Protein AF-A0A2A2IDP3-F1 (afdb_monomer_lite)

Structure (mmCIF, N/CA/C/O backbone):
data_AF-A0A2A2IDP3-F1
#
_entry.id   AF-A0A2A2IDP3-F1
#
loop_
_atom_site.group_PDB
_atom_site.id
_atom_site.type_symbol
_atom_site.label_atom_id
_atom_site.label_alt_id
_atom_site.label_comp_id
_atom_site.label_asym_id
_atom_site.label_entity_id
_atom_site.label_seq_id
_atom_site.pdbx_PDB_ins_code
_atom_site.Cartn_x
_atom_site.Cartn_y
_atom_site.Cartn_z
_atom_site.occupancy
_atom_site.B_iso_or_equiv
_atom_site.auth_seq_id
_atom_site.auth_comp_id
_atom_site.auth_asym_id
_atom_site.auth_atom_id
_atom_site.pdbx_PDB_model_num
ATOM 1 N N . MET A 1 1 ? -14.624 8.204 -11.040 1.00 42.31 1 MET A N 1
ATOM 2 C CA . MET A 1 1 ? -14.369 6.755 -11.209 1.00 42.31 1 MET A CA 1
ATOM 3 C C . MET A 1 1 ? -15.315 6.006 -10.285 1.00 42.31 1 MET A C 1
ATOM 5 O O . MET A 1 1 ? -15.248 6.230 -9.087 1.00 42.31 1 MET A O 1
ATOM 9 N N . LYS A 1 2 ? -16.261 5.218 -10.811 1.00 43.38 2 LYS A N 1
ATOM 10 C CA . LYS A 1 2 ? -17.162 4.402 -9.975 1.00 43.38 2 LYS A CA 1
ATOM 11 C C . LYS A 1 2 ? -16.343 3.286 -9.313 1.00 43.38 2 LYS A C 1
ATOM 13 O O . LYS A 1 2 ? -15.581 2.633 -10.020 1.00 43.38 2 LYS A O 1
ATOM 18 N N . ASN A 1 3 ? -16.494 3.103 -7.998 1.00 50.94 3 ASN A N 1
ATOM 19 C CA . ASN A 1 3 ? -15.788 2.106 -7.182 1.00 50.94 3 ASN A CA 1
ATOM 20 C C . ASN A 1 3 ? -15.785 0.725 -7.851 1.00 50.94 3 ASN A C 1
ATOM 22 O O . ASN A 1 3 ? -16.808 0.036 -7.868 1.00 50.94 3 ASN A O 1
ATOM 26 N N . LYS A 1 4 ? -14.635 0.330 -8.416 1.00 66.00 4 LYS A N 1
ATOM 27 C CA . LYS A 1 4 ? -14.444 -1.018 -8.970 1.00 66.00 4 LYS A CA 1
ATOM 28 C C . LYS A 1 4 ? -14.246 -2.060 -7.861 1.00 66.00 4 LYS A C 1
ATOM 30 O O . LYS A 1 4 ? -14.617 -3.212 -8.045 1.00 66.00 4 LYS A O 1
ATOM 35 N N . PHE A 1 5 ? -13.781 -1.645 -6.679 1.00 82.56 5 PHE A N 1
ATOM 36 C CA . PHE A 1 5 ? -13.473 -2.549 -5.569 1.00 82.56 5 PHE A CA 1
ATOM 37 C C . PHE A 1 5 ? -14.538 -2.532 -4.460 1.00 82.56 5 PHE A C 1
ATOM 39 O O . PHE A 1 5 ? -14.291 -2.119 -3.329 1.00 82.56 5 PHE A O 1
ATOM 46 N N . LYS A 1 6 ? -15.751 -2.979 -4.795 1.00 84.38 6 LYS A N 1
ATOM 47 C CA . LYS A 1 6 ? -16.912 -2.968 -3.883 1.00 84.38 6 LYS A CA 1
ATOM 48 C C . LYS A 1 6 ? -16.699 -3.820 -2.628 1.00 84.38 6 LYS A C 1
ATOM 50 O O . LYS A 1 6 ? -17.262 -3.531 -1.577 1.00 84.38 6 LYS A O 1
ATOM 55 N N . GLU A 1 7 ? -15.894 -4.871 -2.729 1.00 87.00 7 GLU A N 1
ATOM 56 C CA . GLU A 1 7 ? -15.568 -5.762 -1.617 1.00 87.00 7 GLU A CA 1
ATOM 57 C C . GLU A 1 7 ? -14.757 -5.040 -0.525 1.00 87.00 7 GLU A C 1
ATOM 59 O O . GLU A 1 7 ? -14.948 -5.320 0.658 1.00 87.00 7 GLU A O 1
ATOM 64 N N . LEU A 1 8 ? -13.932 -4.049 -0.892 1.00 86.12 8 LEU A N 1
ATOM 65 C CA . LEU A 1 8 ? -13.222 -3.193 0.066 1.00 86.12 8 LEU A CA 1
ATOM 66 C C . LEU A 1 8 ? -14.172 -2.262 0.817 1.00 86.12 8 LEU A C 1
ATOM 68 O O . LEU A 1 8 ? -14.053 -2.127 2.036 1.00 86.12 8 LEU A O 1
ATOM 72 N N . ASP A 1 9 ? -15.139 -1.665 0.121 1.00 86.94 9 ASP A N 1
ATOM 73 C CA . ASP A 1 9 ? -16.164 -0.823 0.750 1.00 86.94 9 ASP A CA 1
ATOM 74 C C . ASP A 1 9 ? -16.997 -1.633 1.756 1.00 86.94 9 ASP A C 1
ATOM 76 O O . ASP A 1 9 ? -17.242 -1.197 2.879 1.00 86.94 9 ASP A O 1
ATOM 80 N N . LEU A 1 10 ? -17.389 -2.855 1.385 1.00 86.88 10 LEU A N 1
ATOM 81 C CA . LEU A 1 10 ? -18.127 -3.758 2.271 1.00 86.88 10 LEU A CA 1
ATOM 82 C C . LEU A 1 10 ? -17.296 -4.168 3.493 1.00 86.88 10 LEU A C 1
ATOM 84 O O . LEU A 1 10 ? -17.799 -4.142 4.619 1.00 86.88 10 LEU A O 1
ATOM 88 N N . PHE A 1 11 ? -16.023 -4.520 3.291 1.00 87.81 11 PHE A N 1
ATOM 89 C CA . PHE A 1 11 ? -15.120 -4.888 4.381 1.00 87.81 11 PHE A CA 1
ATOM 90 C C . PHE A 1 11 ? -14.906 -3.722 5.358 1.00 87.81 11 PHE A C 1
ATOM 92 O O . PHE A 1 11 ? -14.980 -3.890 6.580 1.00 87.81 11 PHE A O 1
ATOM 99 N N . THR A 1 12 ? -14.669 -2.523 4.827 1.00 87.88 12 THR A N 1
ATOM 100 C CA . THR A 1 12 ? -14.454 -1.312 5.627 1.00 87.88 12 THR A CA 1
ATOM 101 C C . THR A 1 12 ? -15.714 -0.884 6.371 1.00 87.88 12 THR A C 1
ATOM 103 O O . THR A 1 12 ? -15.620 -0.588 7.564 1.00 87.88 12 THR A O 1
ATOM 106 N N . ASP A 1 13 ? -16.893 -0.932 5.744 1.00 90.19 13 ASP A N 1
ATOM 107 C CA . ASP A 1 13 ? -18.169 -0.640 6.408 1.00 90.19 13 ASP A CA 1
ATOM 108 C C . ASP A 1 13 ? -18.396 -1.573 7.604 1.00 90.19 13 ASP A C 1
ATOM 110 O O . ASP A 1 13 ? -18.636 -1.112 8.725 1.00 90.19 13 ASP A O 1
ATOM 114 N N . GLN A 1 14 ? -18.229 -2.882 7.414 1.00 88.81 14 GLN A N 1
ATOM 115 C CA . GLN A 1 14 ? -18.404 -3.843 8.498 1.00 88.81 14 GLN A CA 1
ATOM 116 C C . GLN A 1 14 ? -17.378 -3.692 9.621 1.00 88.81 14 GLN A C 1
ATOM 118 O O . GLN A 1 14 ? -17.747 -3.696 10.800 1.00 88.81 14 GLN A O 1
ATOM 123 N N . SER A 1 15 ? -16.102 -3.511 9.276 1.00 90.94 15 SER A N 1
ATOM 124 C CA . SER A 1 15 ? -15.056 -3.226 10.260 1.00 90.94 15 SER A CA 1
ATOM 125 C C . SER A 1 15 ? -15.394 -1.961 11.058 1.00 90.94 15 SER A C 1
ATOM 127 O O . SER A 1 15 ? -15.321 -1.960 12.291 1.00 90.94 15 SER A O 1
ATOM 129 N N . SER A 1 16 ? -15.880 -0.913 10.383 1.00 92.62 16 SER A N 1
ATOM 130 C CA . SER A 1 16 ? -16.279 0.342 11.022 1.00 92.62 16 SER A CA 1
ATOM 131 C C . SER A 1 16 ? -17.456 0.165 11.984 1.00 92.62 16 SER A C 1
ATOM 133 O O . SER A 1 16 ? -17.441 0.743 13.072 1.00 92.62 16 SER A O 1
ATOM 135 N N . LYS A 1 17 ? -18.451 -0.664 11.639 1.00 93.38 17 LYS A N 1
ATOM 136 C CA . LYS A 1 17 ? -19.602 -0.969 12.503 1.00 93.38 17 LYS A CA 1
ATOM 137 C C . LYS A 1 17 ? -19.159 -1.648 13.798 1.00 93.38 17 LYS A C 1
ATOM 139 O O . LYS A 1 17 ? -19.572 -1.221 14.876 1.00 93.38 17 LYS A O 1
ATOM 144 N N . ILE A 1 18 ? -18.267 -2.637 13.706 1.00 92.19 18 ILE A N 1
ATOM 145 C CA . ILE A 1 18 ? -17.714 -3.335 14.878 1.00 92.19 18 ILE A CA 1
ATOM 146 C C . ILE A 1 18 ? -16.906 -2.366 15.751 1.00 92.19 18 ILE A C 1
ATOM 148 O O . ILE A 1 18 ? -17.088 -2.328 16.967 1.00 92.19 18 ILE A O 1
ATOM 152 N N . VAL A 1 19 ? -16.046 -1.543 15.141 1.00 92.81 19 VAL A N 1
ATOM 153 C CA . VAL A 1 19 ? -15.227 -0.558 15.867 1.00 92.81 19 VAL A CA 1
ATOM 154 C C . VAL A 1 19 ? -16.098 0.489 16.566 1.00 92.81 19 VAL A C 1
ATOM 156 O O . VAL A 1 19 ? -15.883 0.765 17.745 1.00 92.81 19 VAL A O 1
ATOM 159 N N . LYS A 1 20 ? -17.117 1.030 15.887 1.00 96.06 20 LYS A N 1
ATOM 160 C CA . LYS A 1 20 ? -18.074 1.976 16.483 1.00 96.06 20 LYS A CA 1
ATOM 161 C C . LYS A 1 20 ? -18.825 1.351 17.657 1.00 96.06 20 LYS A C 1
ATOM 163 O O . LYS A 1 20 ? -19.011 2.013 18.676 1.00 96.06 20 LYS A O 1
ATOM 168 N N . GLN A 1 21 ? -19.232 0.087 17.544 1.00 95.75 21 GLN A N 1
ATOM 169 C CA . GLN A 1 21 ? -19.912 -0.613 18.631 1.00 95.75 21 GLN A CA 1
ATOM 170 C C . GLN A 1 21 ? -18.991 -0.831 19.839 1.00 95.75 21 GLN A C 1
ATOM 172 O O . GLN A 1 21 ? -19.393 -0.556 20.968 1.00 95.75 21 GLN A O 1
ATOM 177 N N . LEU A 1 22 ? -17.744 -1.253 19.614 1.00 94.94 22 LEU A N 1
ATOM 178 C CA . LEU A 1 22 ? -16.745 -1.377 20.678 1.00 94.94 22 LEU A CA 1
ATOM 179 C C . LEU A 1 22 ? -16.464 -0.035 21.357 1.00 94.94 22 LEU A C 1
ATOM 181 O O . LEU A 1 22 ? -16.375 0.017 22.579 1.00 94.94 22 LEU A O 1
ATOM 185 N N . ALA A 1 23 ? -16.370 1.053 20.590 1.00 96.75 23 ALA A N 1
ATOM 186 C CA . ALA A 1 23 ? -16.178 2.389 21.144 1.00 96.75 23 ALA A CA 1
ATOM 187 C C . ALA A 1 23 ? -17.352 2.807 22.046 1.00 96.75 23 ALA A C 1
ATOM 189 O O . ALA A 1 23 ? -17.122 3.315 23.141 1.00 96.75 23 ALA A O 1
ATOM 190 N N . LYS A 1 24 ? -18.601 2.537 21.633 1.00 97.62 24 LYS A N 1
ATOM 191 C CA . LYS A 1 24 ? -19.794 2.782 22.461 1.00 97.62 24 LYS A CA 1
ATOM 192 C C . LYS A 1 24 ? -19.768 1.978 23.761 1.00 97.62 24 LYS A C 1
ATOM 194 O O . LYS A 1 24 ? -20.006 2.549 24.818 1.00 97.62 24 LYS A O 1
ATOM 199 N N . LEU A 1 25 ? -19.447 0.683 23.692 1.00 97.19 25 LEU A N 1
ATOM 200 C CA . LEU A 1 25 ? -19.359 -0.178 24.877 1.00 97.19 25 LEU A CA 1
ATOM 201 C C . LEU A 1 25 ? -18.251 0.278 25.836 1.00 97.19 25 LEU A C 1
ATOM 203 O O . LEU A 1 25 ? -18.482 0.366 27.037 1.00 97.19 25 LEU A O 1
ATOM 207 N N . LYS A 1 26 ? -17.068 0.620 25.311 1.00 97.06 26 LYS A N 1
ATOM 208 C CA . LYS A 1 26 ? -15.945 1.130 26.114 1.00 97.06 26 LYS A CA 1
ATOM 209 C C . LYS A 1 26 ? -16.264 2.476 26.759 1.00 97.06 26 LYS A C 1
ATOM 211 O O . LYS A 1 26 ? -15.855 2.704 27.891 1.00 97.06 26 LYS A O 1
ATOM 216 N N . LYS A 1 27 ? -16.999 3.350 26.064 1.00 97.88 27 LYS A N 1
ATOM 217 C CA . LYS A 1 27 ? -17.477 4.608 26.642 1.00 97.88 27 LYS A CA 1
ATOM 218 C C . LYS A 1 27 ? -18.461 4.349 27.785 1.00 97.88 27 LYS A C 1
ATOM 220 O O . LYS A 1 27 ? -18.213 4.820 28.882 1.00 97.88 27 LYS A O 1
ATOM 225 N N . ALA A 1 28 ? -19.493 3.535 27.554 1.00 97.50 28 ALA A N 1
ATOM 226 C CA . ALA A 1 28 ? -20.468 3.187 28.590 1.00 97.50 28 ALA A CA 1
ATOM 227 C C . ALA A 1 28 ? -19.804 2.562 29.829 1.00 97.50 28 ALA A C 1
ATOM 229 O O . ALA A 1 28 ? -20.178 2.878 30.951 1.00 97.50 28 ALA A O 1
ATOM 230 N N . LYS A 1 29 ? -18.776 1.724 29.629 1.00 97.25 29 LYS A N 1
ATOM 231 C CA . LYS A 1 29 ? -17.989 1.163 30.732 1.00 97.25 29 LYS A CA 1
ATOM 232 C C . LYS A 1 29 ? -17.287 2.257 31.539 1.00 97.25 29 LYS A C 1
ATOM 234 O O . LYS A 1 29 ? -17.407 2.257 32.755 1.00 97.25 29 LYS A O 1
ATOM 239 N N . ARG A 1 30 ? -16.596 3.189 30.873 1.00 97.75 30 ARG A N 1
ATOM 240 C CA . ARG A 1 30 ? -15.916 4.308 31.548 1.00 97.75 30 ARG A CA 1
ATOM 241 C C . ARG A 1 30 ? -16.888 5.192 32.322 1.00 97.75 30 ARG A C 1
ATOM 243 O O . ARG A 1 30 ? -16.569 5.595 33.432 1.00 97.75 30 ARG A O 1
ATOM 250 N N . ASP A 1 31 ? -18.052 5.475 31.743 1.00 97.44 31 ASP A N 1
ATOM 251 C CA . ASP A 1 31 ? -19.086 6.283 32.394 1.00 97.44 31 ASP A CA 1
ATOM 252 C C . ASP A 1 31 ? -19.607 5.561 33.660 1.00 97.44 31 ASP A C 1
ATOM 254 O O . ASP A 1 31 ? -19.697 6.167 34.723 1.00 97.44 31 A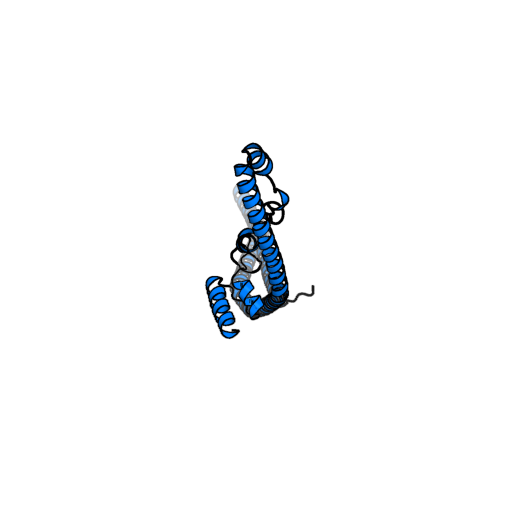SP A O 1
ATOM 258 N N . ALA A 1 32 ? -19.846 4.244 33.594 1.00 96.88 32 ALA A N 1
ATOM 259 C CA . ALA A 1 32 ? -20.246 3.441 34.755 1.00 96.88 32 ALA A CA 1
ATOM 260 C C . ALA A 1 32 ? -19.140 3.314 35.824 1.00 96.88 32 ALA A C 1
ATOM 262 O O . ALA A 1 32 ? -19.434 3.340 37.017 1.00 96.88 32 ALA A O 1
ATOM 263 N N . GLU A 1 33 ? -17.870 3.191 35.420 1.00 96.62 33 GLU A N 1
ATOM 264 C CA . GLU A 1 33 ? -16.712 3.194 36.330 1.00 96.62 33 GLU A CA 1
ATOM 265 C C . GLU A 1 33 ? -16.567 4.535 37.060 1.00 96.62 33 GLU A C 1
ATOM 267 O O . GLU A 1 33 ? -16.273 4.553 38.254 1.00 96.62 33 GLU A O 1
ATOM 272 N N . PHE A 1 34 ? -16.810 5.646 36.362 1.00 97.56 34 PHE A N 1
ATOM 273 C CA . PHE A 1 34 ? -16.795 6.984 36.947 1.00 97.56 34 PHE A CA 1
ATOM 274 C C . PHE A 1 34 ? -17.914 7.168 37.981 1.00 97.56 34 PHE A C 1
ATOM 276 O O . PHE A 1 34 ? -17.656 7.626 39.093 1.00 97.56 34 PHE A O 1
ATOM 283 N N . GLU A 1 35 ? -19.143 6.760 37.653 1.00 96.38 35 GLU A N 1
ATOM 284 C CA . GLU A 1 35 ? -20.256 6.812 38.608 1.00 96.38 35 GLU A CA 1
ATOM 285 C C . GLU A 1 35 ? -20.030 5.888 39.810 1.00 96.38 35 GLU A C 1
ATOM 287 O O . GLU A 1 35 ? -20.350 6.255 40.938 1.00 96.38 35 GLU A O 1
ATOM 292 N N . LEU A 1 36 ? -19.425 4.714 39.603 1.00 96.88 36 LEU A N 1
ATOM 293 C CA . LEU A 1 36 ? -19.074 3.813 40.699 1.00 96.88 36 LEU A CA 1
ATOM 294 C C . LEU A 1 36 ? -18.080 4.467 41.667 1.00 96.88 36 LEU A C 1
ATOM 296 O O . LEU A 1 36 ? -18.285 4.391 42.876 1.00 96.88 36 LEU A O 1
ATOM 300 N N . ASP A 1 37 ? -17.028 5.112 41.156 1.00 96.88 37 ASP A N 1
ATOM 301 C CA . ASP A 1 37 ? -16.054 5.844 41.977 1.00 96.88 37 ASP A CA 1
ATOM 302 C C . ASP A 1 37 ? -16.724 6.969 42.781 1.00 96.88 37 ASP A C 1
ATOM 304 O O . ASP A 1 37 ? -16.452 7.132 43.973 1.00 96.88 37 ASP A O 1
ATOM 308 N N . ARG A 1 38 ? -17.668 7.693 42.165 1.00 97.31 38 ARG A N 1
ATOM 309 C CA . ARG A 1 38 ? -18.459 8.729 42.842 1.00 97.31 38 ARG A CA 1
ATOM 310 C C . ARG A 1 38 ? -19.300 8.155 43.985 1.00 97.31 38 ARG A C 1
ATOM 312 O O . ARG A 1 38 ? -19.188 8.636 45.109 1.00 97.31 38 ARG A O 1
ATOM 319 N N . VAL A 1 39 ? -20.084 7.105 43.729 1.00 95.69 39 VAL A N 1
ATOM 320 C CA . VAL A 1 39 ? -20.938 6.456 44.744 1.00 95.69 39 VAL A CA 1
ATOM 321 C C . VAL A 1 39 ? -20.105 5.856 45.880 1.00 95.69 39 VAL A C 1
ATOM 323 O O . VAL A 1 39 ? -20.508 5.921 47.041 1.00 95.69 39 VAL A O 1
ATOM 326 N N . VAL A 1 40 ? -18.930 5.296 45.575 1.00 94.81 40 VAL A N 1
ATOM 327 C CA . VAL A 1 40 ? -17.999 4.788 46.595 1.00 94.81 40 VAL A CA 1
ATOM 328 C C . VAL A 1 40 ? -17.513 5.922 47.495 1.00 94.81 40 VAL A C 1
ATOM 330 O O . VAL A 1 40 ? -17.623 5.793 48.710 1.00 94.81 40 VAL A O 1
ATOM 333 N N . LYS A 1 41 ? -17.067 7.048 46.928 1.00 94.44 41 LYS A N 1
ATOM 334 C CA . LYS A 1 41 ? -16.627 8.217 47.707 1.00 94.44 41 LYS A CA 1
ATOM 335 C C . LYS A 1 41 ? -17.747 8.820 48.553 1.00 94.44 41 LYS A C 1
ATOM 337 O O . LYS A 1 41 ? -17.510 9.164 49.705 1.00 94.44 41 LYS A O 1
ATOM 342 N N . GLU A 1 42 ? -18.960 8.931 48.008 1.00 93.81 42 GLU A N 1
ATOM 343 C CA . GLU A 1 42 ? -20.140 9.410 48.745 1.00 93.81 42 GLU A CA 1
ATOM 344 C C . GLU A 1 42 ? -20.479 8.473 49.919 1.00 93.81 42 GLU A C 1
ATOM 346 O O . GLU A 1 42 ? -20.697 8.930 51.042 1.00 93.81 42 GLU A O 1
ATOM 351 N N . SER A 1 43 ? -20.444 7.155 49.693 1.00 90.94 43 SER A N 1
ATOM 352 C CA . SER A 1 43 ? -20.660 6.156 50.744 1.00 90.94 43 SER A CA 1
ATOM 353 C C . SER A 1 43 ? -19.572 6.194 51.820 1.00 90.94 43 SER A C 1
ATOM 355 O O . SER A 1 43 ? -19.886 6.057 53.000 1.00 90.94 43 SER A O 1
ATOM 357 N N . GLU A 1 44 ? -18.305 6.347 51.435 1.00 91.25 44 GLU A N 1
ATOM 358 C CA . GLU A 1 44 ? -17.177 6.439 52.367 1.00 91.25 44 GLU A CA 1
ATOM 359 C C . GLU A 1 44 ? -17.236 7.726 53.191 1.00 91.25 44 GLU A C 1
ATOM 361 O O . GLU A 1 44 ? -17.006 7.683 54.397 1.00 91.25 44 GLU A O 1
ATOM 366 N N . ALA A 1 45 ? -17.607 8.852 52.576 1.00 89.69 45 ALA A N 1
ATOM 367 C CA . ALA A 1 45 ? -17.767 10.123 53.271 1.00 89.69 45 ALA A CA 1
ATOM 368 C C . ALA A 1 45 ? -18.813 10.029 54.391 1.00 89.69 45 ALA A C 1
ATOM 370 O O . ALA A 1 45 ? -18.529 10.458 55.505 1.00 89.69 45 ALA A O 1
ATOM 371 N N . LEU A 1 46 ? -19.971 9.405 54.136 1.00 88.56 46 LEU A N 1
ATOM 372 C CA . LEU A 1 46 ? -21.001 9.197 55.163 1.00 88.56 46 LEU A CA 1
ATOM 373 C C . LEU A 1 46 ? -20.488 8.362 56.346 1.00 88.56 46 LEU A C 1
ATOM 375 O O . LEU A 1 46 ? -20.724 8.722 57.497 1.00 88.56 46 LEU A O 1
ATOM 379 N N . ILE A 1 47 ? -19.754 7.280 56.067 1.00 88.25 47 ILE A N 1
ATOM 380 C CA . ILE A 1 47 ? -19.172 6.406 57.099 1.00 88.25 47 ILE A CA 1
ATOM 381 C C . ILE A 1 47 ? -18.110 7.159 57.917 1.00 88.25 47 ILE A C 1
ATOM 383 O O . ILE A 1 47 ? -18.057 7.03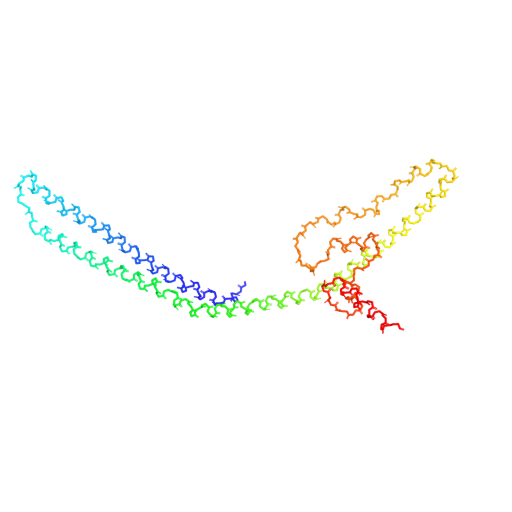5 59.139 1.00 88.25 47 ILE A O 1
ATOM 387 N N . ILE A 1 48 ? -17.262 7.953 57.256 1.00 87.88 48 ILE A N 1
ATOM 388 C CA . ILE A 1 48 ? -16.232 8.757 57.923 1.00 87.88 48 ILE A CA 1
ATOM 389 C C . ILE A 1 48 ? -16.875 9.837 58.796 1.00 87.88 48 ILE A C 1
ATOM 391 O O . ILE A 1 48 ? -16.430 10.034 59.924 1.00 87.88 48 ILE A O 1
ATOM 395 N N . THR A 1 49 ? -17.919 10.522 58.318 1.00 85.81 49 THR A N 1
ATOM 396 C CA . THR A 1 49 ? -18.636 11.528 59.113 1.00 85.81 49 THR A CA 1
ATOM 397 C C . THR A 1 49 ? -19.204 10.917 60.391 1.00 85.81 49 THR A C 1
ATOM 399 O O . THR A 1 49 ? -18.945 11.468 61.456 1.00 85.81 49 THR A O 1
ATOM 402 N N . GLU A 1 50 ? -19.858 9.751 60.321 1.00 84.25 50 GLU A N 1
ATOM 403 C CA . GLU A 1 50 ? -20.320 9.024 61.519 1.00 84.25 50 GLU A CA 1
ATOM 404 C C . GLU A 1 50 ? -19.182 8.770 62.510 1.00 84.25 50 GLU A C 1
ATOM 406 O O . GLU A 1 50 ? -19.299 9.051 63.701 1.00 84.25 50 GLU A O 1
ATOM 411 N N . ALA A 1 51 ? -18.054 8.262 62.005 1.00 82.94 51 ALA A N 1
ATOM 412 C CA . ALA A 1 51 ? -16.905 7.899 62.822 1.00 82.94 51 ALA A CA 1
ATOM 413 C C . ALA A 1 51 ? -16.205 9.112 63.463 1.00 82.94 51 ALA A C 1
ATOM 415 O O . ALA A 1 51 ? -15.569 8.963 64.505 1.00 82.94 51 ALA A O 1
ATOM 416 N N . VAL A 1 52 ? -16.296 10.296 62.844 1.00 86.12 52 VAL A N 1
ATOM 417 C CA . VAL A 1 52 ? -15.622 11.526 63.294 1.00 86.12 52 VAL A CA 1
ATOM 418 C C . VAL A 1 52 ? -16.519 12.388 64.186 1.00 86.12 52 VAL A C 1
ATOM 420 O O . VAL A 1 52 ? -16.032 12.915 65.184 1.00 86.12 52 VAL A O 1
ATOM 423 N N . THR A 1 53 ? -17.799 12.562 63.842 1.00 82.31 53 THR A N 1
ATOM 424 C CA . THR A 1 53 ? -18.719 13.449 64.581 1.00 82.31 53 THR A CA 1
ATOM 425 C C . THR A 1 53 ? -19.585 12.707 65.595 1.00 82.31 53 THR A C 1
ATOM 427 O O . THR A 1 53 ? -20.060 13.323 66.546 1.00 82.31 53 THR A O 1
ATOM 430 N N . GLY A 1 54 ? -19.761 11.389 65.441 1.00 73.81 54 GLY A N 1
ATOM 431 C CA . GLY A 1 54 ? -20.647 10.579 66.281 1.00 73.81 54 GLY A CA 1
ATOM 432 C C . GLY A 1 54 ? -22.139 10.772 65.983 1.00 73.81 54 GLY A C 1
ATOM 433 O O . GLY A 1 54 ? -22.972 10.207 66.694 1.00 73.81 54 GLY A O 1
ATOM 434 N N . ASP A 1 55 ? -22.486 11.550 64.953 1.00 81.50 55 ASP A N 1
ATOM 435 C CA . ASP A 1 55 ? -23.869 11.736 64.518 1.00 81.50 55 ASP A CA 1
ATOM 436 C C . ASP A 1 55 ? -24.386 10.478 63.815 1.00 81.50 55 ASP A C 1
ATOM 438 O O . ASP A 1 55 ? -23.701 9.889 62.980 1.00 81.50 55 ASP A O 1
ATOM 442 N N . ALA A 1 56 ? -25.624 10.079 64.118 1.00 74.50 56 ALA A N 1
ATOM 443 C CA . ALA A 1 56 ? -26.246 8.925 63.480 1.00 74.50 56 ALA A CA 1
ATOM 444 C C . ALA A 1 56 ? -26.410 9.155 61.967 1.00 74.50 56 ALA A C 1
ATOM 446 O O . ALA A 1 56 ? -27.093 10.087 61.541 1.00 74.50 56 ALA A O 1
ATOM 447 N N . ILE A 1 57 ? -25.832 8.267 61.157 1.00 80.88 57 ILE A N 1
ATOM 448 C CA . ILE A 1 57 ? -25.987 8.291 59.697 1.00 80.88 57 ILE A CA 1
ATOM 449 C C . ILE A 1 57 ? -27.424 8.063 59.249 1.00 80.88 57 ILE A C 1
ATOM 451 O O . ILE A 1 57 ? -28.188 7.289 59.840 1.00 80.88 57 ILE A O 1
ATOM 455 N N . ASP A 1 58 ? -27.742 8.640 58.093 1.00 84.94 58 ASP A N 1
ATOM 456 C CA . ASP A 1 58 ? -28.909 8.245 57.323 1.00 84.94 58 ASP A CA 1
ATOM 457 C C . ASP A 1 58 ? -28.703 6.831 56.749 1.00 84.94 58 ASP A C 1
ATOM 459 O O . ASP A 1 58 ? -28.162 6.613 55.661 1.00 84.94 58 ASP A O 1
ATOM 463 N N . LYS A 1 59 ? -29.157 5.834 57.514 1.00 83.81 59 LYS A N 1
ATOM 464 C CA . LYS A 1 59 ? -29.127 4.418 57.122 1.00 83.81 59 LYS A CA 1
ATOM 465 C C . LYS A 1 59 ? -29.927 4.141 55.848 1.00 83.81 59 LYS A C 1
ATOM 467 O O . LYS A 1 59 ? -29.686 3.117 55.206 1.00 83.81 59 LYS A O 1
ATOM 472 N N . VAL A 1 60 ? -30.895 4.985 55.486 1.00 89.06 60 VAL A N 1
ATOM 473 C CA . VAL A 1 60 ? -31.654 4.831 54.239 1.00 89.06 60 VAL A CA 1
ATOM 474 C C . VAL A 1 60 ? -30.763 5.205 53.060 1.00 89.06 60 VAL A C 1
ATOM 476 O O . VAL A 1 60 ? -30.661 4.425 52.109 1.00 89.06 60 VAL A O 1
ATOM 479 N N . GLU A 1 61 ? -30.055 6.328 53.160 1.00 89.75 61 GLU A N 1
ATOM 480 C CA . GLU A 1 61 ? -29.144 6.798 52.115 1.00 89.75 61 GLU A CA 1
ATOM 481 C C . GLU A 1 61 ? -27.932 5.873 51.937 1.00 89.75 61 GLU A C 1
ATOM 483 O O . GLU A 1 61 ? -27.609 5.486 50.812 1.00 89.75 61 GLU A O 1
ATOM 488 N N . LEU A 1 62 ? -27.327 5.390 53.027 1.00 89.25 62 LEU A N 1
ATOM 489 C CA . LEU A 1 62 ? -26.219 4.430 52.937 1.00 89.25 62 LEU A CA 1
ATOM 490 C C . LEU A 1 62 ? -26.644 3.113 52.256 1.00 89.25 62 LEU A C 1
ATOM 492 O O . LEU A 1 62 ? -25.917 2.556 51.427 1.00 89.25 62 LEU A O 1
ATOM 496 N N . ASN A 1 63 ? -27.852 2.622 52.555 1.00 92.00 63 ASN A N 1
ATOM 497 C CA . ASN A 1 63 ? -28.409 1.442 51.890 1.00 92.00 63 ASN A CA 1
ATOM 498 C C . ASN A 1 63 ? -28.717 1.702 50.407 1.00 92.00 63 ASN A C 1
ATOM 500 O O . ASN A 1 63 ? -28.560 0.794 49.584 1.00 92.00 63 ASN A O 1
ATOM 504 N N . ARG A 1 64 ? -29.151 2.919 50.048 1.00 95.06 64 ARG A N 1
ATOM 505 C CA . ARG A 1 64 ? -29.364 3.335 48.654 1.00 95.06 64 ARG A CA 1
ATOM 506 C C . ARG A 1 64 ? -28.048 3.299 47.876 1.00 95.06 64 ARG A C 1
ATOM 508 O O . ARG A 1 64 ? -27.991 2.629 46.846 1.00 95.06 64 ARG A O 1
ATOM 515 N N . LEU A 1 65 ? -26.998 3.926 48.408 1.00 93.56 65 LEU A N 1
ATOM 516 C CA . LEU A 1 65 ? -25.659 3.957 47.807 1.00 93.56 65 LEU A CA 1
ATOM 517 C C . LEU A 1 65 ? -25.049 2.555 47.690 1.00 93.56 65 LEU A C 1
ATOM 519 O O . LEU A 1 65 ? -24.464 2.219 46.663 1.00 93.56 65 LEU A O 1
ATOM 523 N N . THR A 1 66 ? -25.253 1.690 48.687 1.00 92.88 66 THR A N 1
ATOM 524 C CA . THR A 1 66 ? -24.791 0.290 48.637 1.00 92.88 66 THR A CA 1
ATOM 525 C C . THR A 1 66 ? -25.454 -0.485 47.494 1.00 92.88 66 THR A C 1
ATOM 527 O O . THR A 1 66 ? -24.773 -1.139 46.705 1.00 92.88 66 THR A O 1
ATOM 530 N N . LYS A 1 67 ? -26.780 -0.367 47.338 1.00 95.44 67 LYS A N 1
ATOM 531 C CA . LYS A 1 67 ? -27.501 -0.997 46.218 1.00 95.44 67 LYS A CA 1
ATOM 532 C C . LYS A 1 67 ? -27.073 -0.432 44.864 1.00 95.44 67 LYS A C 1
ATOM 534 O O . LYS A 1 67 ? -26.991 -1.173 43.885 1.00 95.44 67 LYS A O 1
ATOM 539 N N . GLU A 1 68 ? -26.828 0.874 44.795 1.00 95.25 68 GLU A N 1
ATOM 540 C CA . GLU A 1 68 ? -26.368 1.549 43.580 1.00 95.25 68 GLU A CA 1
ATOM 541 C C . GLU A 1 68 ? -24.959 1.087 43.180 1.00 95.25 68 GLU A C 1
ATOM 543 O O . GLU A 1 68 ? -24.739 0.732 42.021 1.00 95.25 68 GLU A O 1
ATOM 548 N N . LYS A 1 69 ? -24.047 0.958 44.150 1.00 95.00 69 LYS A N 1
ATOM 549 C CA . LYS A 1 69 ? -22.714 0.369 43.979 1.00 95.00 69 LYS A CA 1
ATOM 550 C C . LYS A 1 69 ? -22.788 -1.049 43.415 1.00 95.00 69 LYS A C 1
ATOM 552 O O . LYS A 1 69 ? -22.139 -1.334 42.408 1.00 95.00 69 LYS A O 1
ATOM 557 N N . ASP A 1 70 ? -23.595 -1.926 44.014 1.00 95.62 70 ASP A N 1
ATOM 558 C CA . ASP A 1 70 ? -23.747 -3.312 43.551 1.00 95.62 70 ASP A CA 1
ATOM 559 C C . ASP A 1 70 ? -24.292 -3.375 42.119 1.00 95.62 70 ASP A C 1
ATOM 561 O O . ASP A 1 70 ? -23.809 -4.150 41.286 1.00 95.62 70 ASP A O 1
ATOM 565 N N . LYS A 1 71 ? -25.272 -2.519 41.803 1.00 96.75 71 LYS A N 1
ATOM 566 C CA . LYS A 1 71 ? -25.840 -2.404 40.458 1.00 96.75 71 LYS A CA 1
ATOM 567 C C . LYS A 1 71 ? -24.786 -1.959 39.439 1.00 96.75 71 LYS A C 1
ATOM 569 O O . LYS A 1 71 ? -24.658 -2.600 38.396 1.00 96.75 71 LYS A O 1
ATOM 574 N N . LEU A 1 72 ? -24.009 -0.919 39.746 1.00 96.75 72 LEU A N 1
ATOM 575 C CA . LEU A 1 72 ? -22.941 -0.415 38.876 1.00 96.75 72 LEU A CA 1
ATOM 576 C C . LEU A 1 72 ? -21.831 -1.457 38.677 1.00 96.75 72 LEU A C 1
ATOM 578 O O . LEU A 1 72 ? -21.375 -1.676 37.556 1.00 96.75 72 LEU A O 1
ATOM 582 N N . GLN A 1 73 ? -21.448 -2.187 39.727 1.00 96.69 73 GLN A N 1
ATOM 583 C CA . GLN A 1 73 ? -20.483 -3.286 39.616 1.00 96.69 73 GLN A CA 1
ATOM 584 C C . GLN A 1 73 ? -20.985 -4.424 38.717 1.00 96.69 73 GLN A C 1
ATOM 586 O O . GLN A 1 73 ? -20.212 -4.986 37.935 1.00 96.69 73 GLN A O 1
ATOM 591 N N . GLN A 1 74 ? -22.269 -4.783 38.808 1.00 97.25 74 GLN A N 1
ATOM 592 C CA . GLN A 1 74 ? -22.873 -5.769 37.910 1.00 97.25 74 GLN A CA 1
ATOM 593 C C . GLN A 1 74 ? -22.915 -5.265 36.462 1.00 97.25 74 GLN A C 1
ATOM 595 O O . GLN A 1 74 ? -22.601 -6.027 35.545 1.00 97.25 74 GLN A O 1
ATOM 600 N N . GLU A 1 75 ? -23.252 -3.994 36.248 1.00 96.75 75 GLU A N 1
ATOM 601 C CA . GLU A 1 75 ? -23.274 -3.371 34.924 1.00 96.75 75 GLU A CA 1
ATOM 602 C C . GLU A 1 75 ? -21.884 -3.362 34.271 1.00 96.75 75 GLU A C 1
ATOM 604 O O . GLU A 1 75 ? -21.744 -3.804 33.129 1.00 96.75 75 GLU A O 1
ATOM 609 N N . ILE A 1 76 ? -20.839 -2.971 35.008 1.00 97.12 76 ILE A N 1
ATOM 610 C CA . ILE A 1 76 ? -19.451 -2.997 34.522 1.00 97.12 76 ILE A CA 1
ATOM 611 C C . ILE A 1 76 ? -19.044 -4.420 34.120 1.00 97.12 76 ILE A C 1
ATOM 613 O O . ILE A 1 76 ? -18.528 -4.618 33.020 1.00 97.12 76 ILE A O 1
ATOM 617 N N . LYS A 1 77 ? -19.353 -5.435 34.942 1.00 97.06 77 LYS A N 1
ATOM 618 C CA . LYS A 1 77 ? -19.078 -6.847 34.608 1.00 97.06 77 LYS A CA 1
ATOM 619 C C . LYS A 1 77 ? -19.783 -7.287 33.322 1.00 97.06 77 LYS A C 1
ATOM 621 O O . LYS A 1 77 ? -19.197 -7.995 32.501 1.00 97.06 77 LYS A O 1
ATOM 626 N N . GLN A 1 78 ? -21.035 -6.873 33.124 1.00 96.94 78 GLN A N 1
ATOM 627 C CA . GLN A 1 78 ? -21.770 -7.171 31.894 1.00 96.94 78 GLN A CA 1
ATOM 628 C C . GLN A 1 78 ? -21.171 -6.457 30.677 1.00 96.94 78 GLN A C 1
ATOM 630 O O . GLN A 1 78 ? -21.095 -7.049 29.596 1.00 96.94 78 GLN A O 1
ATOM 635 N N . LEU A 1 79 ? -20.739 -5.203 30.829 1.00 97.38 79 LEU A N 1
ATOM 636 C CA . LEU A 1 79 ? -20.070 -4.446 29.772 1.00 97.38 79 LEU A CA 1
ATOM 637 C C . LEU A 1 79 ? -18.727 -5.079 29.399 1.00 97.38 79 LEU A C 1
ATOM 639 O O . LEU A 1 79 ? -18.459 -5.241 28.209 1.00 97.38 79 LEU A O 1
ATOM 643 N N . ASP A 1 80 ? -17.943 -5.530 30.377 1.00 97.06 80 ASP A N 1
ATOM 644 C CA . ASP A 1 80 ? -16.691 -6.255 30.145 1.00 97.06 80 ASP A CA 1
ATOM 645 C C . ASP A 1 80 ? -16.896 -7.548 29.366 1.00 97.06 80 ASP A C 1
ATOM 647 O O . ASP A 1 80 ? -16.201 -7.802 28.378 1.00 97.06 80 ASP A O 1
ATOM 651 N N . LEU A 1 81 ? -17.909 -8.333 29.739 1.00 97.19 81 LEU A N 1
ATOM 652 C CA . LEU A 1 81 ? -18.268 -9.534 28.994 1.00 97.19 81 LEU A CA 1
ATOM 653 C C . LEU A 1 81 ? -18.648 -9.196 27.546 1.00 97.19 81 LEU A C 1
ATOM 655 O O . LEU A 1 81 ? -18.175 -9.844 26.612 1.00 97.19 81 LEU A O 1
ATOM 659 N N . ARG A 1 82 ? -19.472 -8.163 27.331 1.00 96.44 82 ARG A N 1
ATOM 660 C CA . ARG A 1 82 ? -19.887 -7.733 25.983 1.00 96.44 82 ARG A CA 1
ATOM 661 C C . ARG A 1 82 ? -18.705 -7.250 25.143 1.00 96.44 82 ARG A C 1
ATOM 663 O O . ARG A 1 82 ? -18.642 -7.582 23.957 1.00 96.44 82 ARG A O 1
ATOM 670 N N . ILE A 1 83 ? -17.779 -6.491 25.732 1.00 96.75 83 ILE A N 1
ATOM 671 C CA . ILE A 1 83 ? -16.550 -6.036 25.067 1.00 96.75 83 ILE A CA 1
ATOM 672 C C . ILE A 1 83 ? -15.707 -7.250 24.672 1.00 96.75 83 ILE A C 1
ATOM 674 O O . ILE A 1 83 ? -15.412 -7.412 23.490 1.00 96.75 83 ILE A O 1
ATOM 678 N N . SER A 1 84 ? -15.422 -8.148 25.617 1.00 96.88 84 SER A N 1
ATOM 679 C CA . SER A 1 84 ? -14.604 -9.347 25.393 1.00 96.88 84 SER A CA 1
ATOM 680 C C . SER A 1 84 ? -15.190 -10.278 24.322 1.00 96.88 84 SER A C 1
ATOM 682 O O . SER A 1 84 ? -14.495 -10.715 23.399 1.00 96.88 84 SER A O 1
ATOM 684 N N . VAL A 1 85 ? -16.504 -10.526 24.355 1.00 96.06 85 VAL A N 1
ATOM 685 C CA . VAL A 1 85 ? -17.193 -11.325 23.326 1.00 96.06 85 VAL A CA 1
ATOM 686 C C . VAL A 1 85 ? -17.123 -10.649 21.954 1.00 96.06 85 VAL A C 1
ATOM 688 O O . VAL A 1 85 ? -16.945 -11.320 20.938 1.00 96.06 85 VAL A O 1
ATOM 691 N N . THR A 1 86 ? -17.250 -9.324 21.896 1.00 92.69 86 THR A N 1
ATOM 692 C CA . THR A 1 86 ? -17.185 -8.591 20.624 1.00 92.69 86 THR A CA 1
ATOM 693 C C . THR A 1 86 ? -15.764 -8.594 20.055 1.00 92.69 86 THR A C 1
ATOM 695 O O . THR A 1 86 ? -15.583 -8.809 18.856 1.00 92.69 86 THR A O 1
ATOM 698 N N . GLU A 1 87 ? -14.747 -8.406 20.900 1.00 93.06 87 GLU A N 1
ATOM 699 C CA . GLU A 1 87 ? -13.336 -8.441 20.501 1.00 93.06 87 GLU A CA 1
ATOM 700 C C . GLU A 1 87 ? -12.911 -9.839 20.037 1.00 93.06 87 GLU A C 1
ATOM 702 O O . GLU A 1 87 ? -12.300 -9.963 18.976 1.00 93.06 87 GLU A O 1
ATOM 707 N N . SER A 1 88 ? -13.313 -10.895 20.749 1.00 93.88 88 SER A N 1
ATOM 708 C CA . SER A 1 88 ? -13.003 -12.282 20.370 1.00 93.88 88 SER A CA 1
ATOM 709 C C . SER A 1 88 ? -13.703 -12.734 19.084 1.00 93.88 88 SER A C 1
ATOM 711 O O . SER A 1 88 ? -13.126 -13.489 18.302 1.00 93.88 88 SER A O 1
ATOM 713 N N . LYS A 1 89 ? -14.925 -12.256 18.808 1.00 91.88 89 LYS A N 1
ATOM 714 C CA . LYS A 1 89 ? -15.660 -12.606 17.578 1.00 91.88 89 LYS A CA 1
ATOM 715 C C . LYS A 1 89 ? -15.255 -11.783 16.357 1.00 91.88 89 LYS A C 1
ATOM 717 O O . LYS A 1 89 ? -15.487 -12.231 15.232 1.00 91.88 89 LYS A O 1
ATOM 722 N N . LYS A 1 90 ? -14.644 -10.608 16.542 1.00 90.06 90 LYS A N 1
ATOM 723 C CA . LYS A 1 90 ? -14.251 -9.710 15.443 1.00 90.06 90 LYS A CA 1
ATOM 724 C C . LYS A 1 90 ? -13.409 -10.412 14.360 1.00 90.06 90 LYS A C 1
ATOM 726 O O . LYS A 1 90 ? -13.782 -10.284 13.194 1.00 90.06 90 LYS A O 1
ATOM 731 N N . PRO A 1 91 ? -12.338 -11.169 14.675 1.00 87.88 91 PRO A N 1
ATOM 732 C CA . PRO A 1 91 ? -11.557 -11.865 13.652 1.00 87.88 91 PRO A CA 1
ATOM 733 C C . PRO A 1 91 ? -12.392 -12.856 12.835 1.00 87.88 91 PRO A C 1
ATOM 735 O O . PRO A 1 91 ? -12.278 -12.887 11.614 1.00 87.88 91 PRO A O 1
ATOM 738 N N . GLY A 1 92 ? -13.275 -13.621 13.487 1.00 86.50 92 GLY A N 1
ATOM 739 C CA . GLY A 1 92 ? -14.136 -14.599 12.815 1.00 86.50 92 GLY A CA 1
ATOM 740 C C . GLY A 1 92 ? -15.152 -13.955 11.871 1.00 86.50 92 GLY A C 1
ATOM 741 O O . GLY A 1 92 ? -15.341 -14.432 10.754 1.00 86.50 92 GLY A O 1
ATOM 742 N N . LEU A 1 93 ? -15.756 -12.837 12.286 1.00 84.69 93 LEU A N 1
ATOM 743 C CA . LEU A 1 93 ? -16.685 -12.074 11.447 1.00 84.69 93 LEU A CA 1
ATOM 744 C C . LEU A 1 93 ? -15.982 -11.481 10.223 1.00 84.69 93 LEU A C 1
ATOM 746 O O . LEU A 1 93 ? -16.490 -11.589 9.111 1.00 84.69 93 LEU A O 1
ATOM 750 N N . LEU A 1 94 ? -14.794 -10.901 10.413 1.00 86.50 94 LEU A N 1
ATOM 751 C CA . LEU A 1 94 ? -14.038 -10.284 9.322 1.00 86.50 94 LEU A CA 1
ATOM 752 C C . LEU A 1 94 ? -13.411 -11.314 8.377 1.00 86.50 94 LEU A C 1
ATOM 754 O O . LEU A 1 94 ? -13.280 -11.024 7.191 1.00 86.50 94 LEU A O 1
ATOM 758 N N . LYS A 1 95 ? -13.073 -12.521 8.851 1.00 87.50 95 LYS A N 1
ATOM 759 C CA . LYS A 1 95 ? -12.477 -13.583 8.021 1.00 87.50 95 LYS A CA 1
ATOM 760 C C . LYS A 1 95 ? -13.328 -13.907 6.793 1.00 87.50 95 LYS A C 1
ATOM 762 O O . LYS A 1 95 ? -12.790 -14.001 5.696 1.00 87.50 95 LYS A O 1
ATOM 767 N N . LYS A 1 96 ? -14.651 -14.001 6.958 1.00 77.56 96 LYS A N 1
ATOM 768 C CA . LYS A 1 96 ? -15.578 -14.266 5.847 1.00 77.56 96 LYS A CA 1
ATOM 769 C C . LYS A 1 96 ? -15.488 -13.195 4.753 1.00 77.56 96 LYS A C 1
ATOM 771 O O . LYS A 1 96 ? -15.571 -13.508 3.575 1.00 77.56 96 LYS A O 1
ATOM 776 N N . HIS A 1 97 ? -15.273 -11.943 5.147 1.00 84.00 97 HIS A N 1
ATOM 777 C CA . HIS A 1 97 ? -15.143 -10.824 4.217 1.00 84.00 97 HIS A CA 1
ATOM 778 C C . HIS A 1 97 ? -13.724 -10.667 3.660 1.00 84.00 97 HIS A C 1
ATOM 780 O O . HIS A 1 97 ? -13.569 -10.097 2.585 1.00 84.00 97 HIS A O 1
ATOM 786 N N . MET A 1 98 ? -12.699 -11.196 4.340 1.00 85.81 98 MET A N 1
ATOM 787 C CA . MET A 1 98 ? -11.323 -11.221 3.830 1.00 85.81 98 MET A CA 1
ATOM 788 C C . MET A 1 98 ? -11.177 -12.111 2.597 1.00 85.81 98 MET A C 1
ATOM 790 O O . MET A 1 98 ? -10.465 -11.738 1.671 1.00 85.81 98 MET A O 1
ATOM 794 N N . GLU A 1 99 ? -11.853 -13.260 2.560 1.00 86.19 99 GLU A N 1
ATOM 795 C CA . GLU A 1 99 ? -11.793 -14.168 1.406 1.00 86.19 99 GLU A CA 1
ATOM 796 C C . GLU A 1 99 ? -12.370 -13.513 0.141 1.00 86.19 99 GLU A C 1
ATOM 798 O O . GLU A 1 99 ? -11.780 -13.590 -0.938 1.00 86.19 99 GLU A O 1
ATOM 803 N N . ASP A 1 100 ? -13.496 -12.810 0.276 1.00 86.06 100 ASP A N 1
ATOM 804 C CA . ASP A 1 100 ? -14.102 -12.058 -0.826 1.00 86.06 100 ASP A CA 1
ATOM 805 C C . ASP A 1 100 ? -13.253 -10.839 -1.217 1.00 86.06 100 ASP A C 1
ATOM 807 O O . ASP A 1 100 ? -13.069 -10.564 -2.406 1.00 86.06 100 ASP A O 1
ATOM 811 N N . LEU A 1 101 ? -12.671 -10.146 -0.231 1.00 86.44 101 LEU A N 1
ATOM 812 C CA . LEU A 1 101 ? -11.751 -9.032 -0.455 1.00 86.44 101 LEU A CA 1
ATOM 813 C C . LEU A 1 101 ? -10.517 -9.468 -1.253 1.00 86.44 101 LEU A C 1
ATOM 815 O O . LEU A 1 101 ? -10.120 -8.780 -2.191 1.00 86.44 101 LEU A O 1
ATOM 819 N N . GLU A 1 102 ? -9.929 -10.616 -0.916 1.00 86.81 102 GLU A N 1
ATOM 820 C CA . GLU A 1 102 ? -8.764 -11.165 -1.611 1.00 86.81 102 GLU A CA 1
ATOM 821 C C . GLU A 1 102 ? -9.095 -11.526 -3.066 1.00 86.81 102 GLU A C 1
ATOM 823 O O . GLU A 1 102 ? -8.327 -11.210 -3.980 1.00 86.81 102 GLU A O 1
ATOM 828 N N . LYS A 1 103 ? -10.260 -12.143 -3.304 1.00 87.81 103 LYS A N 1
ATOM 829 C CA . LYS A 1 103 ? -10.739 -12.442 -4.663 1.00 87.81 103 LYS A CA 1
ATOM 830 C C . LYS A 1 103 ? -10.946 -11.166 -5.477 1.00 87.81 103 LYS A C 1
ATOM 832 O O . LYS A 1 103 ? -10.506 -11.103 -6.625 1.00 87.81 103 LYS A O 1
ATOM 837 N N . GLY A 1 104 ? -11.579 -10.151 -4.887 1.00 87.31 104 GLY A N 1
ATOM 838 C CA . GLY A 1 104 ? -11.763 -8.845 -5.520 1.00 87.31 104 GLY A CA 1
ATOM 839 C C . GLY A 1 104 ? -10.428 -8.169 -5.837 1.00 87.31 104 GLY A C 1
ATOM 840 O O . GLY A 1 104 ? -10.224 -7.721 -6.962 1.00 87.31 104 GLY A O 1
ATOM 841 N N . TYR A 1 105 ? -9.479 -8.188 -4.897 1.00 87.75 105 TYR A N 1
ATOM 842 C CA . TYR A 1 105 ? -8.129 -7.658 -5.092 1.00 87.75 105 TYR A CA 1
ATOM 843 C C . TYR A 1 105 ? -7.416 -8.326 -6.272 1.00 87.75 105 TYR A C 1
ATOM 845 O O . TYR A 1 105 ? -6.933 -7.632 -7.164 1.00 87.75 105 TYR A O 1
ATOM 853 N N . LYS A 1 106 ? -7.391 -9.666 -6.318 1.00 87.75 106 LYS A N 1
ATOM 854 C CA . LYS A 1 106 ? -6.777 -10.422 -7.423 1.00 87.75 106 LYS A CA 1
ATOM 855 C C . LYS A 1 106 ? -7.390 -10.038 -8.771 1.00 87.75 106 LYS A C 1
ATOM 857 O O . LYS A 1 106 ? -6.659 -9.735 -9.707 1.00 87.75 106 LYS A O 1
ATOM 862 N N . ARG A 1 107 ? -8.723 -9.965 -8.842 1.00 89.94 107 ARG A N 1
ATOM 863 C CA . ARG A 1 107 ? -9.454 -9.558 -10.050 1.00 89.94 107 ARG A CA 1
ATOM 864 C C . ARG A 1 107 ? -9.067 -8.153 -10.516 1.00 89.94 107 ARG A C 1
ATOM 866 O O . ARG A 1 107 ? -8.763 -7.974 -11.691 1.00 89.94 107 ARG A O 1
ATOM 873 N N . GLU A 1 108 ? -9.074 -7.165 -9.623 1.00 88.19 108 GLU A N 1
ATOM 874 C CA . GLU A 1 108 ? -8.737 -5.783 -9.991 1.00 88.19 108 GLU A CA 1
ATOM 875 C C . GLU A 1 108 ? -7.260 -5.642 -10.387 1.00 88.19 108 GLU A C 1
ATOM 877 O O . GLU A 1 108 ? -6.945 -4.959 -11.363 1.00 88.19 108 GLU A O 1
ATOM 882 N N . MET A 1 109 ? -6.353 -6.337 -9.694 1.00 87.06 109 MET A N 1
ATOM 883 C CA . MET A 1 109 ? -4.934 -6.363 -10.053 1.00 87.06 109 MET A CA 1
ATOM 884 C C . MET A 1 109 ? -4.695 -7.009 -11.416 1.00 87.06 109 MET A C 1
ATOM 886 O O . MET A 1 109 ? -3.881 -6.500 -12.184 1.00 87.06 109 MET A O 1
ATOM 890 N N . ASP A 1 110 ? -5.418 -8.076 -11.753 1.00 86.69 110 ASP A N 1
ATOM 891 C CA . ASP A 1 110 ? -5.342 -8.700 -13.075 1.00 86.69 110 ASP A CA 1
ATOM 892 C C . ASP A 1 110 ? -5.856 -7.769 -14.179 1.00 86.69 110 ASP A C 1
ATOM 894 O O . ASP A 1 110 ? -5.271 -7.716 -15.262 1.00 86.69 110 ASP A O 1
ATOM 898 N N . VAL A 1 111 ? -6.918 -6.997 -13.919 1.00 89.31 111 VAL A N 1
ATOM 899 C CA . VAL A 1 111 ? -7.413 -5.976 -14.858 1.00 89.31 111 VAL A CA 1
ATOM 900 C C . VAL A 1 111 ? -6.356 -4.898 -15.079 1.00 89.31 111 VAL A C 1
ATOM 902 O O . VAL A 1 111 ? -6.003 -4.620 -16.225 1.00 89.31 111 VAL A O 1
ATOM 905 N N . LEU A 1 112 ? -5.804 -4.334 -14.002 1.00 85.12 112 LEU A N 1
ATOM 906 C CA . LEU A 1 112 ? -4.750 -3.322 -14.092 1.00 85.12 112 LEU A CA 1
ATOM 907 C C . LEU A 1 112 ? -3.513 -3.868 -14.805 1.00 85.12 112 LEU A C 1
ATOM 909 O O . LEU A 1 112 ? -2.951 -3.196 -15.665 1.00 85.12 112 LEU A O 1
ATOM 913 N N . ARG A 1 113 ? -3.110 -5.102 -14.497 1.00 81.12 113 ARG A N 1
ATOM 914 C CA . ARG A 1 113 ? -1.987 -5.767 -15.157 1.00 81.12 113 ARG A CA 1
ATOM 915 C C . ARG A 1 113 ? -2.217 -5.880 -16.662 1.00 81.12 113 ARG A C 1
ATOM 917 O O . ARG A 1 113 ? -1.332 -5.487 -17.414 1.00 81.12 113 ARG A O 1
ATOM 924 N N . LYS A 1 114 ? -3.393 -6.343 -17.094 1.00 84.75 114 LYS A N 1
ATOM 925 C CA . LYS A 1 114 ? -3.753 -6.437 -18.519 1.00 84.75 114 LYS A CA 1
ATOM 926 C C . LYS A 1 114 ? -3.788 -5.069 -19.201 1.00 84.75 114 LYS A C 1
ATOM 928 O O . LYS A 1 114 ? -3.348 -4.940 -20.339 1.00 84.75 114 LYS A O 1
ATOM 933 N N . GLU A 1 115 ? -4.287 -4.035 -18.522 1.00 85.25 115 GLU A N 1
ATOM 934 C CA . GLU A 1 115 ? -4.271 -2.661 -19.044 1.00 85.25 115 GLU A CA 1
ATOM 935 C C . GLU A 1 115 ? -2.838 -2.125 -19.199 1.00 85.25 115 GLU A C 1
ATOM 937 O O . GLU A 1 115 ? -2.529 -1.480 -20.204 1.00 85.25 115 GLU A O 1
ATOM 942 N N . VAL A 1 116 ? -1.953 -2.414 -18.239 1.00 75.88 116 VAL A N 1
ATOM 943 C CA . VAL A 1 116 ? -0.525 -2.079 -18.322 1.00 75.88 116 VAL A CA 1
ATOM 944 C C . VAL A 1 116 ? 0.157 -2.844 -19.453 1.00 75.88 116 VAL A C 1
ATOM 946 O O . VAL A 1 116 ? 0.868 -2.221 -20.234 1.00 75.88 116 VAL A O 1
ATOM 949 N N . GLU A 1 117 ? -0.060 -4.155 -19.567 1.00 76.44 117 GLU A N 1
ATOM 950 C CA . GLU A 1 117 ? 0.478 -4.988 -20.654 1.00 76.44 117 GLU A CA 1
ATOM 951 C C . GLU A 1 117 ? 0.052 -4.426 -22.016 1.00 76.44 117 GLU A C 1
ATOM 953 O O . GLU A 1 117 ? 0.910 -4.068 -22.814 1.00 76.44 117 GLU A O 1
ATOM 958 N N . LYS A 1 118 ? -1.243 -4.154 -22.215 1.00 81.44 118 LYS A N 1
ATOM 959 C CA . LYS A 1 118 ? -1.753 -3.549 -23.455 1.00 81.44 118 LYS A CA 1
ATOM 960 C C . LYS A 1 118 ? -1.118 -2.190 -23.776 1.00 81.44 118 LYS A C 1
ATOM 962 O O . LYS A 1 118 ? -0.849 -1.888 -24.937 1.00 81.44 118 LYS A O 1
ATOM 967 N N . LYS A 1 119 ? -0.914 -1.334 -22.768 1.00 75.81 119 LYS A N 1
ATOM 968 C CA . LYS A 1 119 ? -0.246 -0.035 -22.962 1.00 75.81 119 LYS A CA 1
ATOM 969 C C . LYS A 1 119 ? 1.227 -0.209 -23.329 1.00 75.81 119 LYS A C 1
ATOM 971 O O . LYS A 1 119 ? 1.719 0.534 -24.169 1.00 75.81 119 LYS A O 1
ATOM 976 N N . LEU A 1 120 ? 1.917 -1.167 -22.718 1.00 65.12 120 LEU A N 1
ATOM 977 C CA . LEU A 1 120 ? 3.319 -1.457 -23.016 1.00 65.12 120 LEU A CA 1
ATOM 978 C C . LEU A 1 120 ? 3.495 -2.038 -24.415 1.00 65.12 120 LEU A C 1
ATOM 980 O O . LEU A 1 120 ? 4.376 -1.579 -25.140 1.00 65.12 120 LEU A O 1
ATOM 984 N N . ASP A 1 121 ? 2.620 -2.956 -24.823 1.00 69.94 121 ASP A N 1
ATOM 985 C CA . ASP A 1 121 ? 2.605 -3.501 -26.181 1.00 69.94 121 ASP A CA 1
ATOM 986 C C . ASP A 1 121 ? 2.496 -2.366 -27.210 1.00 69.94 121 ASP A C 1
ATOM 988 O O . ASP A 1 121 ? 3.256 -2.319 -28.173 1.00 69.94 121 ASP A O 1
ATOM 992 N N . GLY A 1 122 ? 1.634 -1.376 -26.949 1.00 71.50 122 GLY A N 1
ATOM 993 C CA . GLY A 1 122 ? 1.493 -0.193 -27.802 1.00 71.50 122 GLY A CA 1
ATOM 994 C C . GLY A 1 122 ? 2.685 0.776 -27.794 1.00 71.50 122 GLY A C 1
ATOM 995 O O . GLY A 1 122 ? 2.861 1.506 -28.763 1.00 71.50 122 GLY A O 1
ATOM 996 N N . ILE A 1 123 ? 3.506 0.806 -26.739 1.00 68.44 123 ILE A N 1
ATOM 997 C CA . ILE A 1 123 ? 4.678 1.701 -26.628 1.00 68.44 123 ILE A CA 1
ATOM 998 C C . ILE A 1 123 ? 5.914 1.109 -27.318 1.00 68.44 123 ILE A C 1
ATOM 1000 O O . ILE A 1 123 ? 6.777 1.850 -27.789 1.00 68.44 123 ILE A O 1
ATOM 1004 N N . THR A 1 124 ? 6.008 -0.218 -27.391 1.00 67.75 124 THR A N 1
ATOM 1005 C CA . THR A 1 124 ? 7.197 -0.918 -27.902 1.00 67.75 124 THR A CA 1
ATOM 1006 C C . THR A 1 124 ? 7.611 -0.494 -29.326 1.00 67.75 124 THR A C 1
ATOM 1008 O O . THR A 1 124 ? 8.803 -0.242 -29.519 1.00 67.75 124 THR A O 1
ATOM 1011 N N . PRO A 1 125 ? 6.692 -0.304 -30.303 1.00 70.12 125 PRO A N 1
ATOM 1012 C CA . PRO A 1 125 ? 7.034 0.254 -31.617 1.00 70.12 125 PRO A CA 1
ATOM 1013 C C . PRO A 1 125 ? 7.698 1.633 -31.541 1.00 70.12 125 PRO A C 1
ATOM 1015 O O . PRO A 1 125 ? 8.766 1.826 -32.111 1.00 70.12 125 PRO A O 1
ATOM 1018 N N . PHE A 1 126 ? 7.123 2.561 -30.772 1.00 72.19 126 PHE A N 1
ATOM 1019 C CA . PHE A 1 126 ? 7.651 3.923 -30.633 1.00 72.19 126 PHE A CA 1
ATOM 1020 C C . PHE A 1 126 ? 9.035 3.942 -29.982 1.00 72.19 126 PHE A C 1
ATOM 1022 O O . PHE A 1 126 ? 9.912 4.703 -30.380 1.00 72.19 126 PHE A O 1
ATOM 1029 N N . VAL A 1 127 ? 9.249 3.074 -28.993 1.00 69.69 127 VAL A N 1
ATOM 1030 C CA . VAL A 1 127 ? 10.556 2.884 -28.354 1.00 69.69 127 VAL A CA 1
ATOM 1031 C C . VAL A 1 127 ? 11.599 2.387 -29.360 1.00 69.69 127 VAL A C 1
ATOM 1033 O O . VAL A 1 127 ? 12.734 2.872 -29.358 1.00 69.69 127 VAL A O 1
ATOM 1036 N N . ALA A 1 128 ? 11.227 1.450 -30.232 1.00 70.19 128 ALA A N 1
ATOM 1037 C CA . ALA A 1 128 ? 12.120 0.943 -31.265 1.00 70.19 128 ALA A CA 1
ATOM 1038 C C . ALA A 1 128 ? 12.443 2.005 -32.327 1.00 70.19 128 ALA A C 1
ATOM 1040 O O . ALA A 1 128 ? 13.609 2.167 -32.688 1.00 70.19 128 ALA A O 1
ATOM 1041 N N . GLU A 1 129 ? 11.442 2.764 -32.778 1.00 73.69 129 GLU A N 1
ATOM 1042 C CA . GLU A 1 129 ? 11.622 3.872 -33.723 1.00 73.69 129 GLU A CA 1
ATOM 1043 C C . GLU A 1 129 ? 12.535 4.958 -33.156 1.00 73.69 129 GLU A C 1
ATOM 1045 O O . GLU A 1 129 ? 13.499 5.362 -33.802 1.00 73.69 129 GLU A O 1
ATOM 1050 N N . TYR A 1 130 ? 12.295 5.381 -31.916 1.00 73.38 130 TYR A N 1
ATOM 1051 C CA . TYR A 1 130 ? 13.116 6.385 -31.251 1.00 73.38 130 TYR A CA 1
ATOM 1052 C C . TYR A 1 130 ? 14.590 5.959 -31.143 1.00 73.38 130 TYR A C 1
ATOM 1054 O O . TYR A 1 130 ? 15.493 6.728 -31.468 1.00 73.38 130 TYR A O 1
ATOM 1062 N N . LEU A 1 131 ? 14.861 4.710 -30.753 1.00 72.06 131 LEU A N 1
ATOM 1063 C CA . LEU A 1 131 ? 16.233 4.197 -30.705 1.00 72.06 131 LEU A CA 1
ATOM 1064 C C . LEU A 1 131 ? 16.877 4.057 -32.084 1.00 72.06 131 LEU A C 1
ATOM 1066 O O . LEU A 1 131 ? 18.092 4.215 -32.203 1.00 72.06 131 LEU A O 1
ATOM 1070 N N . LYS A 1 132 ? 16.086 3.779 -33.124 1.00 75.25 132 LYS A N 1
ATOM 1071 C CA . LYS A 1 132 ? 16.571 3.774 -34.505 1.00 75.25 132 LYS A CA 1
ATOM 1072 C C . LYS A 1 132 ? 17.021 5.173 -34.935 1.00 75.25 132 LYS A C 1
ATOM 1074 O O . LYS A 1 132 ? 18.102 5.292 -35.503 1.00 75.25 132 LYS A O 1
ATOM 1079 N N . TYR A 1 133 ? 16.265 6.217 -34.594 1.00 76.50 133 TYR A N 1
ATOM 1080 C CA . TYR A 1 133 ? 16.684 7.602 -34.839 1.00 76.50 133 TYR A CA 1
ATOM 1081 C C . TYR A 1 133 ? 17.994 7.944 -34.120 1.00 76.50 133 TYR A C 1
ATOM 1083 O O . TYR A 1 133 ? 18.908 8.492 -34.732 1.00 76.50 133 TYR A O 1
ATOM 1091 N N . LEU A 1 134 ? 18.130 7.564 -32.846 1.00 70.31 134 LEU A N 1
ATOM 1092 C CA . LEU A 1 134 ? 19.374 7.777 -32.097 1.00 70.31 134 LEU A CA 1
ATOM 1093 C C . LEU A 1 134 ? 20.569 7.021 -32.697 1.00 70.31 134 LEU A C 1
ATOM 1095 O O . LEU A 1 134 ? 21.686 7.531 -32.704 1.00 70.31 134 LEU A O 1
ATOM 1099 N N . TYR A 1 135 ? 20.338 5.817 -33.220 1.00 75.88 135 TYR A N 1
ATOM 1100 C CA . TYR A 1 135 ? 21.351 5.036 -33.929 1.00 75.88 135 TYR A CA 1
ATOM 1101 C C . TYR A 1 135 ? 21.810 5.711 -35.228 1.00 75.88 135 TYR A C 1
ATOM 1103 O O . TYR A 1 135 ? 23.008 5.746 -35.514 1.00 75.88 135 TYR A O 1
ATOM 1111 N N . GLU A 1 136 ? 20.873 6.238 -36.020 1.00 78.88 136 GLU A N 1
ATOM 1112 C CA . GLU A 1 136 ? 21.180 6.967 -37.255 1.00 78.88 136 GLU A CA 1
ATOM 1113 C C . GLU A 1 136 ? 21.981 8.237 -36.958 1.00 78.88 136 GLU A C 1
ATOM 1115 O O . GLU A 1 136 ? 22.999 8.485 -37.602 1.00 78.88 136 GLU A O 1
ATOM 1120 N N . LEU A 1 137 ? 21.597 8.972 -35.914 1.00 70.62 137 LEU A N 1
ATOM 1121 C CA . LEU A 1 137 ? 22.344 10.127 -35.423 1.00 70.62 137 LEU A CA 1
ATOM 1122 C C . LEU A 1 137 ? 23.771 9.746 -35.011 1.00 70.62 137 LEU A C 1
ATOM 1124 O O . LEU A 1 137 ? 24.734 10.373 -35.441 1.00 70.62 137 LEU A O 1
ATOM 1128 N N . GLY A 1 138 ? 23.929 8.652 -34.264 1.00 67.31 138 GLY A N 1
ATOM 1129 C CA . GLY A 1 138 ? 25.247 8.172 -33.860 1.00 67.31 138 GLY A CA 1
ATOM 1130 C C . GLY A 1 138 ? 26.155 7.743 -35.014 1.00 67.31 138 GLY A C 1
ATOM 1131 O O . GLY A 1 138 ? 27.378 7.870 -34.928 1.00 67.31 138 GLY A O 1
ATOM 1132 N N . LYS A 1 139 ? 25.582 7.260 -36.123 1.00 79.94 139 LYS A N 1
ATOM 1133 C CA . LYS A 1 139 ? 26.344 7.000 -37.355 1.00 79.94 139 LYS A CA 1
ATOM 1134 C C . LYS A 1 139 ? 26.854 8.282 -37.993 1.00 79.94 139 LYS A C 1
ATOM 1136 O O . LYS A 1 139 ? 28.027 8.335 -38.353 1.00 79.94 139 LYS A O 1
ATOM 1141 N N . LEU A 1 140 ? 25.984 9.281 -38.120 1.00 75.81 140 LEU A N 1
ATOM 1142 C CA . LEU A 1 140 ? 26.343 10.578 -38.688 1.00 75.81 140 LEU A CA 1
ATOM 1143 C C . LEU A 1 140 ? 27.440 11.249 -37.858 1.00 75.81 140 LEU A C 1
ATOM 1145 O O . LEU A 1 140 ? 28.403 11.759 -38.425 1.00 75.81 140 LEU A O 1
ATOM 1149 N N . ASN A 1 141 ? 27.354 11.155 -36.528 1.00 68.38 141 ASN A N 1
ATOM 1150 C CA . ASN A 1 141 ? 28.387 11.681 -35.639 1.00 68.38 141 ASN A CA 1
ATOM 1151 C C . ASN A 1 141 ? 29.749 11.026 -35.894 1.00 68.38 141 ASN A C 1
ATOM 1153 O O . ASN A 1 141 ? 30.738 11.727 -36.085 1.00 68.38 141 ASN A O 1
ATOM 1157 N N . ARG A 1 142 ? 29.807 9.691 -36.001 1.00 73.12 142 ARG A N 1
ATOM 1158 C CA . ARG A 1 142 ? 31.066 9.002 -36.339 1.00 73.12 142 ARG A CA 1
ATOM 1159 C C . ARG A 1 142 ? 31.632 9.404 -37.689 1.00 73.12 142 ARG A C 1
ATOM 1161 O O . ARG A 1 142 ? 32.848 9.459 -37.853 1.00 73.12 142 ARG A O 1
ATOM 1168 N N . GLU A 1 143 ? 30.766 9.582 -38.677 1.00 78.44 143 GLU A N 1
ATOM 1169 C CA . GLU A 1 143 ? 31.196 9.982 -40.010 1.00 78.44 143 GLU A CA 1
ATOM 1170 C C . GLU A 1 143 ? 31.807 11.387 -39.977 1.00 78.44 143 GLU A C 1
ATOM 1172 O O . GLU A 1 143 ? 32.896 11.594 -40.519 1.00 78.44 143 GLU A O 1
ATOM 1177 N N . ALA A 1 144 ? 31.166 12.313 -39.260 1.00 72.38 144 ALA A N 1
ATOM 1178 C CA . ALA A 1 144 ? 31.690 13.650 -39.025 1.00 72.38 144 ALA A CA 1
ATOM 1179 C C . ALA A 1 144 ? 33.039 13.616 -38.286 1.00 72.38 144 ALA A C 1
ATOM 1181 O O . ALA A 1 144 ? 33.994 14.238 -38.755 1.00 72.38 144 ALA A O 1
ATOM 1182 N N . ASP A 1 145 ? 33.164 12.824 -37.215 1.00 72.69 145 ASP A N 1
ATOM 1183 C CA . ASP A 1 145 ? 34.421 12.637 -36.476 1.00 72.69 145 ASP A CA 1
ATOM 1184 C C . ASP A 1 145 ? 35.531 12.087 -37.373 1.00 72.69 145 ASP A C 1
ATOM 1186 O O . ASP A 1 145 ? 36.676 12.538 -37.328 1.00 72.69 145 ASP A O 1
ATOM 1190 N N . HIS A 1 146 ? 35.218 11.102 -38.214 1.00 80.19 146 HIS A N 1
ATOM 1191 C CA . HIS A 1 146 ? 36.188 10.519 -39.133 1.00 80.19 146 HIS A CA 1
ATOM 1192 C C . HIS A 1 146 ? 36.682 11.548 -40.161 1.00 80.19 146 HIS A C 1
ATOM 1194 O O . HIS A 1 146 ? 37.887 11.650 -40.403 1.00 80.19 146 HIS A O 1
ATOM 1200 N N . ILE A 1 147 ? 35.775 12.339 -40.745 1.00 80.44 147 ILE A N 1
ATOM 1201 C CA . ILE A 1 147 ? 36.132 13.422 -41.673 1.00 80.44 147 ILE A CA 1
ATOM 1202 C C . ILE A 1 147 ? 36.987 14.476 -40.961 1.00 80.44 147 ILE A C 1
ATOM 1204 O O . ILE A 1 147 ? 38.023 14.881 -41.490 1.00 80.44 147 ILE A O 1
ATOM 1208 N N . HIS A 1 148 ? 36.592 14.881 -39.754 1.00 74.62 148 HIS A N 1
ATOM 1209 C CA . HIS A 1 148 ? 37.303 15.874 -38.958 1.00 74.62 148 HIS A CA 1
ATOM 1210 C C . HIS A 1 148 ? 38.724 15.418 -38.604 1.00 74.62 148 HIS A C 1
ATOM 1212 O O . HIS A 1 148 ? 39.685 16.143 -38.848 1.00 74.62 148 HIS A O 1
ATOM 1218 N N . ASN A 1 149 ? 38.885 14.186 -38.120 1.00 76.00 149 ASN A N 1
ATOM 1219 C CA . ASN A 1 149 ? 40.196 13.630 -37.787 1.00 76.00 149 ASN A CA 1
ATOM 1220 C C . ASN A 1 149 ? 41.106 13.511 -39.018 1.00 76.00 149 ASN A C 1
ATOM 1222 O O . ASN A 1 149 ? 42.297 13.812 -38.936 1.00 76.00 149 ASN A O 1
ATOM 1226 N N . ARG A 1 150 ? 40.556 13.133 -40.182 1.00 80.06 150 ARG A N 1
ATOM 1227 C CA . ARG A 1 150 ? 41.311 13.143 -41.448 1.00 80.06 150 ARG A CA 1
ATOM 1228 C C . ARG A 1 150 ? 41.750 14.551 -41.842 1.00 80.06 150 ARG A C 1
ATOM 1230 O O . ARG A 1 150 ? 42.881 14.720 -42.292 1.00 80.06 150 ARG A O 1
ATOM 1237 N N . PHE A 1 151 ? 40.877 15.543 -41.673 1.00 79.38 151 PHE A N 1
ATOM 1238 C CA . PHE A 1 151 ? 41.213 16.943 -41.912 1.00 79.38 151 PHE A CA 1
ATOM 1239 C C . PHE A 1 151 ? 42.322 17.424 -40.970 1.00 79.38 151 PHE A C 1
ATOM 1241 O O . PHE A 1 151 ? 43.287 18.006 -41.451 1.00 79.38 151 PHE A O 1
ATOM 1248 N N . LEU A 1 152 ? 42.235 17.141 -39.664 1.00 74.31 152 LEU A N 1
ATOM 1249 C CA . LEU A 1 152 ? 43.280 17.499 -38.699 1.00 74.31 152 LEU A CA 1
ATOM 1250 C C . LEU A 1 152 ? 44.625 16.853 -39.041 1.00 74.31 152 LEU A C 1
ATOM 1252 O O . LEU A 1 152 ? 45.640 17.540 -38.991 1.00 74.31 152 LEU A O 1
ATOM 1256 N N . GLY A 1 153 ? 44.630 15.573 -39.433 1.00 77.31 153 GLY A N 1
ATOM 1257 C CA . GLY A 1 153 ? 45.843 14.881 -39.875 1.00 77.31 153 GLY A CA 1
ATOM 1258 C C . GLY A 1 153 ? 46.501 15.579 -41.067 1.00 77.31 153 GLY A C 1
ATOM 1259 O O . GLY A 1 153 ? 47.665 15.959 -40.993 1.00 77.31 153 GLY A O 1
ATOM 1260 N N . ALA A 1 154 ? 45.731 15.847 -42.126 1.00 78.44 154 ALA A N 1
ATOM 1261 C CA . ALA A 1 154 ? 46.230 16.562 -43.302 1.00 78.44 154 ALA A CA 1
ATOM 1262 C C . ALA A 1 154 ? 46.645 18.015 -42.990 1.00 78.44 154 ALA A C 1
ATOM 1264 O O . ALA A 1 154 ? 47.610 18.526 -43.547 1.00 78.44 154 ALA A O 1
ATOM 1265 N N . ALA A 1 155 ? 45.932 18.700 -42.094 1.00 71.25 155 ALA A N 1
ATOM 1266 C CA . ALA A 1 155 ? 46.241 20.070 -41.691 1.00 71.25 155 ALA A CA 1
ATOM 1267 C C . ALA A 1 155 ? 47.523 20.159 -40.844 1.00 71.25 155 ALA A C 1
ATOM 1269 O O . ALA A 1 155 ? 48.291 21.111 -41.003 1.00 71.25 155 ALA A O 1
ATOM 1270 N N . GLY A 1 156 ? 47.762 19.169 -39.978 1.00 71.19 156 GLY A N 1
ATOM 1271 C CA . GLY A 1 156 ? 48.982 19.037 -39.180 1.00 71.19 156 GLY A CA 1
ATOM 1272 C C . GLY A 1 156 ? 50.228 18.801 -40.036 1.00 71.19 156 GLY A C 1
ATOM 1273 O O . GLY A 1 156 ? 51.281 19.350 -39.732 1.00 71.19 156 GLY A O 1
ATOM 1274 N N . GLU A 1 157 ? 50.100 18.089 -41.163 1.00 76.62 157 GLU A N 1
ATOM 1275 C CA . GLU A 1 157 ? 51.189 17.943 -42.147 1.00 76.62 157 GLU A CA 1
ATOM 1276 C C . GLU A 1 157 ? 51.592 19.279 -42.797 1.00 76.62 157 GLU A C 1
ATOM 1278 O O . GLU A 1 157 ? 52.740 19.446 -43.207 1.00 76.62 157 GLU A O 1
ATOM 1283 N N . VAL A 1 158 ? 50.664 20.240 -42.885 1.00 73.31 158 VAL A N 1
ATOM 1284 C CA . VAL A 1 158 ? 50.920 21.565 -43.468 1.00 73.31 158 VAL A CA 1
ATOM 1285 C C . VAL A 1 158 ? 51.544 22.501 -42.433 1.00 73.31 158 VAL A C 1
ATOM 1287 O O . VAL A 1 158 ? 52.615 23.048 -42.684 1.00 73.31 158 VAL A O 1
ATOM 1290 N N . THR A 1 159 ? 50.888 22.705 -41.282 1.00 64.44 159 THR A N 1
ATOM 1291 C CA . THR A 1 159 ? 51.434 23.438 -40.122 1.00 64.44 159 THR A CA 1
ATOM 1292 C C . THR A 1 159 ? 50.636 23.124 -38.845 1.00 64.44 159 THR A C 1
ATOM 1294 O O . THR A 1 159 ? 49.401 23.134 -38.881 1.00 64.44 159 THR A O 1
ATOM 1297 N N . ASP A 1 160 ? 51.295 23.071 -37.681 1.00 67.81 160 ASP A N 1
ATOM 1298 C CA . ASP A 1 160 ? 50.658 22.947 -36.350 1.00 67.81 160 ASP A CA 1
ATOM 1299 C C . ASP A 1 160 ? 49.578 24.004 -36.048 1.00 67.81 160 ASP A C 1
ATOM 1301 O O . ASP A 1 160 ? 48.749 23.836 -35.149 1.00 67.81 160 ASP A O 1
ATOM 1305 N N . LYS A 1 161 ? 49.599 25.144 -36.752 1.00 64.75 161 LYS A N 1
ATOM 1306 C CA . LYS A 1 161 ? 48.661 26.256 -36.545 1.00 64.75 161 LYS A CA 1
ATOM 1307 C C . LYS A 1 161 ? 47.225 25.861 -36.894 1.00 64.75 161 LYS A C 1
ATOM 1309 O O . LYS A 1 161 ? 46.307 26.278 -36.191 1.00 64.75 161 LYS A O 1
ATOM 1314 N N . TYR A 1 162 ? 47.027 25.075 -37.953 1.00 62.00 162 TYR A N 1
ATOM 1315 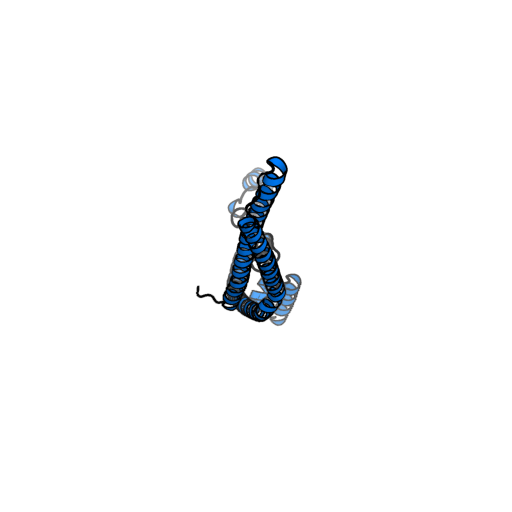C CA . TYR A 1 162 ? 45.692 24.658 -38.388 1.00 62.00 162 TYR A CA 1
ATOM 1316 C C . TYR A 1 162 ? 45.146 23.518 -37.532 1.00 62.00 162 TYR A C 1
ATOM 1318 O O . TYR A 1 162 ? 43.989 23.579 -37.127 1.00 62.00 162 TYR A O 1
ATOM 1326 N N . GLU A 1 163 ? 45.983 22.547 -37.160 1.00 59.62 163 GLU A N 1
ATOM 1327 C CA . GLU A 1 163 ? 45.592 21.514 -36.198 1.00 59.62 163 GLU A CA 1
ATOM 1328 C C . GLU A 1 163 ? 45.114 22.155 -34.883 1.00 59.62 163 GLU A C 1
ATOM 1330 O O . GLU A 1 163 ? 44.005 21.888 -34.431 1.00 59.62 163 GLU A O 1
ATOM 1335 N N . LYS A 1 164 ? 45.888 23.092 -34.313 1.00 63.53 164 LYS A N 1
ATOM 1336 C CA . LYS A 1 164 ? 45.523 23.794 -33.067 1.00 63.53 164 LYS A CA 1
ATOM 1337 C C . LYS A 1 164 ? 44.261 24.653 -33.189 1.00 63.53 164 LYS A C 1
ATOM 1339 O O . LYS A 1 164 ? 43.532 24.776 -32.210 1.00 63.53 164 LYS A O 1
ATOM 1344 N N . MET A 1 165 ? 44.005 25.243 -34.358 1.00 64.25 165 MET A N 1
ATOM 1345 C CA . MET A 1 165 ? 42.833 26.093 -34.607 1.00 64.25 165 MET A CA 1
ATOM 1346 C C . MET A 1 165 ? 41.529 25.290 -34.677 1.00 64.25 165 MET A C 1
ATOM 1348 O O . MET A 1 165 ? 40.496 25.785 -34.240 1.00 64.25 165 MET A O 1
ATOM 1352 N N . TYR A 1 166 ? 41.577 24.061 -35.197 1.00 63.25 166 TYR A N 1
ATOM 1353 C CA . TYR A 1 166 ? 40.385 23.237 -35.418 1.00 63.25 166 TYR A CA 1
ATOM 1354 C C . TYR A 1 166 ? 40.237 22.064 -34.440 1.00 63.25 166 TYR A C 1
ATOM 1356 O O . TYR A 1 166 ? 39.177 21.451 -34.423 1.00 63.25 166 TYR A O 1
ATOM 1364 N N . ARG A 1 167 ? 41.227 21.786 -33.578 1.00 60.19 167 ARG A N 1
ATOM 1365 C CA . ARG A 1 167 ? 41.211 20.695 -32.578 1.00 60.19 167 ARG A CA 1
ATOM 1366 C C . ARG A 1 167 ? 40.004 20.712 -31.623 1.00 60.19 167 ARG A C 1
ATOM 1368 O O . ARG A 1 167 ? 39.667 19.674 -31.069 1.00 60.19 167 ARG A O 1
ATOM 1375 N N . PHE A 1 168 ? 39.373 21.869 -31.417 1.00 54.47 168 PHE A N 1
ATOM 1376 C CA . PHE A 1 168 ? 38.198 22.032 -30.544 1.00 54.47 168 PHE A CA 1
ATOM 1377 C C . PHE A 1 168 ? 36.865 22.109 -31.306 1.00 54.47 168 PHE A C 1
ATOM 1379 O O . PHE A 1 168 ? 35.820 22.358 -30.709 1.00 54.47 168 PHE A O 1
ATOM 1386 N N . GLY A 1 169 ? 36.874 21.936 -32.628 1.00 49.03 169 GLY A N 1
ATOM 1387 C CA . GLY A 1 169 ? 35.660 22.026 -33.426 1.00 49.03 169 GLY A CA 1
ATOM 1388 C C . GLY A 1 169 ? 34.820 20.765 -33.292 1.00 49.03 169 GLY A C 1
ATOM 1389 O O . GLY A 1 169 ? 35.119 19.800 -33.979 1.00 49.03 169 GLY A O 1
ATOM 1390 N N . TYR A 1 170 ? 33.799 20.790 -32.427 1.00 50.66 170 TYR A N 1
ATOM 1391 C CA . TYR A 1 170 ? 32.393 20.508 -32.773 1.00 50.66 170 TYR A CA 1
ATOM 1392 C C . TYR A 1 170 ? 31.506 20.333 -31.517 1.00 50.66 170 TYR A C 1
ATOM 1394 O O . TYR A 1 170 ? 31.042 19.239 -31.212 1.00 50.66 170 TYR A O 1
ATOM 1402 N N . GLU A 1 171 ? 31.185 21.428 -30.816 1.00 46.03 171 GLU A N 1
ATOM 1403 C CA . GLU A 1 171 ? 30.242 21.409 -29.674 1.00 46.03 171 GLU A CA 1
ATOM 1404 C C . GLU A 1 171 ? 28.819 20.933 -30.050 1.00 46.03 171 GLU A C 1
ATOM 1406 O O . GLU A 1 171 ? 28.086 20.455 -29.194 1.00 46.03 171 GLU A O 1
ATOM 1411 N N . TRP A 1 172 ? 28.408 20.999 -31.326 1.00 47.50 172 TRP A N 1
ATOM 1412 C CA . TRP A 1 172 ? 27.068 20.562 -31.760 1.00 47.50 172 TRP A CA 1
ATOM 1413 C C . TRP A 1 172 ? 26.933 19.054 -32.029 1.00 47.50 172 TRP A C 1
ATOM 1415 O O . TRP A 1 172 ? 25.821 18.575 -32.251 1.00 47.50 172 TRP A O 1
ATOM 1425 N N . LEU A 1 173 ? 28.042 18.305 -32.005 1.00 45.69 173 LEU A N 1
ATOM 1426 C CA . LEU A 1 173 ? 28.049 16.837 -32.065 1.00 45.69 173 LEU A CA 1
ATOM 1427 C C . LEU A 1 173 ? 28.033 16.199 -30.667 1.00 45.69 173 LEU A C 1
ATOM 1429 O O . LEU A 1 173 ? 27.673 15.025 -30.531 1.00 45.69 173 LEU A O 1
ATOM 1433 N N . ASP A 1 174 ? 28.353 16.983 -29.634 1.00 48.94 174 ASP A N 1
ATOM 1434 C CA . ASP A 1 174 ? 28.380 16.571 -28.233 1.00 48.94 174 ASP A CA 1
ATOM 1435 C C . ASP A 1 174 ? 26.961 16.623 -27.633 1.00 48.94 174 ASP A C 1
ATOM 1437 O O . ASP A 1 174 ? 26.630 17.381 -26.725 1.00 48.94 174 ASP A O 1
ATOM 1441 N N . LEU A 1 175 ? 26.072 15.787 -28.178 1.00 50.19 175 LEU A N 1
ATOM 1442 C CA . LEU A 1 175 ? 24.676 15.604 -27.741 1.00 50.19 175 LEU A CA 1
ATOM 1443 C C . LEU A 1 175 ? 24.542 15.007 -26.326 1.00 50.19 175 LEU A C 1
ATOM 1445 O O . LEU A 1 175 ? 23.448 14.640 -25.891 1.00 50.19 175 LEU A O 1
ATOM 1449 N N . ASP A 1 176 ? 25.657 14.870 -25.617 1.00 44.66 176 ASP A N 1
ATOM 1450 C CA . ASP A 1 176 ? 25.795 14.084 -24.403 1.00 44.66 176 ASP A CA 1
ATOM 1451 C C . ASP A 1 176 ? 25.129 14.694 -23.170 1.00 44.66 176 ASP A C 1
ATOM 1453 O O . ASP A 1 176 ? 24.835 13.960 -22.221 1.00 44.66 176 ASP A O 1
ATOM 1457 N N . TYR A 1 177 ? 24.875 16.005 -23.155 1.00 39.69 177 TYR A N 1
ATOM 1458 C CA . TYR A 1 177 ? 24.646 16.695 -21.883 1.00 39.69 177 TYR A CA 1
ATOM 1459 C C . TYR A 1 177 ? 23.244 17.260 -21.636 1.00 39.69 177 TYR A C 1
ATOM 1461 O O . TYR A 1 177 ? 22.827 17.270 -20.479 1.00 39.69 177 TYR A O 1
ATOM 1469 N N . GLU A 1 178 ? 22.461 17.647 -22.649 1.00 40.31 178 GLU A N 1
ATOM 1470 C CA . GLU A 1 178 ? 21.200 18.374 -22.382 1.00 40.31 178 GLU A CA 1
ATOM 1471 C C . GLU A 1 178 ? 19.907 17.585 -22.627 1.00 40.31 178 GLU A C 1
ATOM 1473 O O . GLU A 1 178 ? 18.887 17.878 -22.005 1.00 40.31 178 GLU A O 1
ATOM 1478 N N . LEU A 1 179 ? 19.914 16.542 -23.462 1.00 41.94 179 LEU A N 1
ATOM 1479 C CA . LEU A 1 179 ? 18.665 15.854 -23.822 1.00 41.94 179 LEU A CA 1
ATOM 1480 C C . LEU A 1 179 ? 18.134 14.879 -22.751 1.00 41.94 179 LEU A C 1
ATOM 1482 O O . LEU A 1 179 ? 16.946 14.557 -22.759 1.00 41.94 179 LEU A O 1
ATOM 1486 N N . PHE A 1 180 ? 18.981 14.386 -21.836 1.00 47.50 180 PHE A N 1
ATOM 1487 C CA . PHE A 1 180 ? 18.685 13.168 -21.055 1.00 47.50 180 PHE A CA 1
ATOM 1488 C C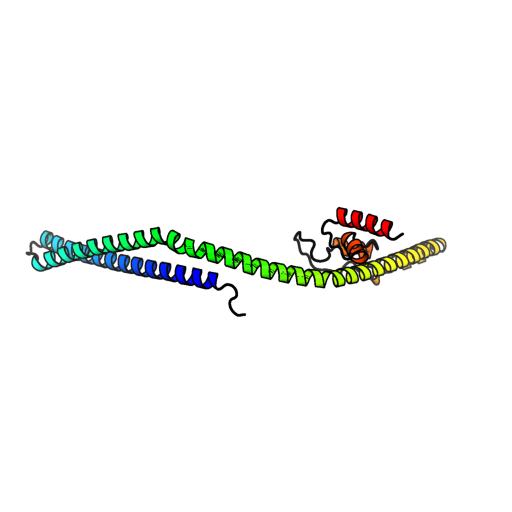 . PHE A 1 180 ? 18.869 13.294 -19.536 1.00 47.50 180 PHE A C 1
ATOM 1490 O O . PHE A 1 180 ? 19.163 12.309 -18.851 1.00 47.50 180 PHE A O 1
ATOM 1497 N N . GLY A 1 181 ? 18.666 14.494 -18.989 1.00 37.44 181 GLY A N 1
ATOM 1498 C CA . GLY A 1 181 ? 18.705 14.778 -17.552 1.00 37.44 181 GLY A CA 1
ATOM 1499 C C . GLY A 1 181 ? 17.545 14.176 -16.746 1.00 37.44 181 GLY A C 1
ATOM 1500 O O . GLY A 1 181 ? 16.772 14.922 -16.161 1.00 37.44 181 GLY A O 1
ATOM 1501 N N . TYR A 1 182 ? 17.424 12.845 -16.684 1.00 38.72 182 TYR A N 1
ATOM 1502 C CA . TYR A 1 182 ? 16.577 12.152 -15.703 1.00 38.72 182 TYR A CA 1
ATOM 1503 C C . TYR A 1 182 ? 17.263 10.893 -15.156 1.00 38.72 182 TYR A C 1
ATOM 1505 O O . TYR A 1 182 ? 17.466 9.901 -15.858 1.00 38.72 182 TYR A O 1
ATOM 1513 N N . GLU A 1 183 ? 17.595 10.927 -13.864 1.00 40.03 183 GLU A N 1
ATOM 1514 C CA . GLU A 1 183 ? 17.944 9.748 -13.075 1.00 40.03 183 GLU A CA 1
ATOM 1515 C C . GLU A 1 183 ? 16.664 9.046 -12.616 1.00 40.03 183 GLU A C 1
ATOM 1517 O O . GLU A 1 183 ? 15.934 9.571 -11.778 1.00 40.03 183 GLU A O 1
ATOM 1522 N N . HIS A 1 184 ? 16.415 7.824 -13.090 1.00 36.88 184 HIS A N 1
ATOM 1523 C CA . HIS A 1 184 ? 15.572 6.895 -12.342 1.00 36.88 184 HIS A CA 1
ATOM 1524 C C . HIS A 1 184 ? 16.253 5.540 -12.181 1.00 36.88 184 HIS A C 1
ATOM 1526 O O . HIS A 1 184 ? 16.313 4.693 -13.071 1.00 36.88 184 HIS A O 1
ATOM 1532 N N . THR A 1 185 ? 16.778 5.383 -10.970 1.00 39.94 185 THR A N 1
ATOM 1533 C CA . THR A 1 185 ? 17.106 4.139 -10.293 1.00 39.94 185 THR A CA 1
ATOM 1534 C C . THR A 1 185 ? 15.865 3.248 -10.224 1.00 39.94 185 THR A C 1
ATOM 1536 O O . THR A 1 185 ? 14.824 3.631 -9.698 1.00 39.94 185 THR A O 1
ATOM 1539 N N . GLY A 1 186 ? 15.955 2.033 -10.759 1.00 33.72 186 GLY A N 1
ATOM 1540 C CA . GLY A 1 186 ? 14.874 1.062 -10.612 1.00 33.72 186 GLY A CA 1
ATOM 1541 C C . GLY A 1 186 ? 14.850 0.037 -11.725 1.00 33.72 186 GLY A C 1
ATOM 1542 O O . GLY A 1 186 ? 14.365 0.282 -12.823 1.00 33.72 186 GLY A O 1
ATOM 1543 N N . SER A 1 187 ? 15.355 -1.145 -11.414 1.00 39.91 187 SER A N 1
ATOM 1544 C CA . SER A 1 187 ? 15.384 -2.344 -12.238 1.00 39.91 187 SER A CA 1
ATOM 1545 C C . SER A 1 187 ? 13.983 -2.816 -12.652 1.00 39.91 187 SER A C 1
ATOM 1547 O O . SER A 1 187 ? 13.422 -3.752 -12.090 1.00 39.91 187 SER A O 1
ATOM 1549 N N . ARG A 1 188 ? 13.436 -2.214 -13.712 1.00 37.16 188 ARG A N 1
ATOM 1550 C CA . ARG A 1 188 ? 12.526 -2.861 -14.667 1.00 37.16 188 ARG A CA 1
ATOM 1551 C C . ARG A 1 188 ? 12.863 -2.343 -16.060 1.00 37.16 188 ARG A C 1
ATOM 1553 O O . ARG A 1 188 ? 12.731 -1.157 -16.321 1.00 37.16 188 ARG A O 1
ATOM 1560 N N . LYS A 1 189 ? 13.278 -3.247 -16.952 1.00 46.12 189 LYS A N 1
ATOM 1561 C CA . LYS A 1 189 ? 13.534 -3.003 -18.383 1.00 46.12 189 LYS A CA 1
ATOM 1562 C C . LYS A 1 189 ? 12.229 -2.689 -19.130 1.00 46.12 189 LYS A C 1
ATOM 1564 O O . LYS A 1 189 ? 11.753 -3.478 -19.938 1.00 46.12 189 LYS A O 1
ATOM 1569 N N . ARG A 1 190 ? 11.577 -1.587 -18.772 1.00 46.59 190 ARG A N 1
ATOM 1570 C CA . ARG A 1 190 ? 10.382 -1.052 -19.426 1.00 46.59 190 ARG A CA 1
ATOM 1571 C C . ARG A 1 190 ? 10.609 0.445 -19.557 1.00 46.59 190 ARG A C 1
ATOM 1573 O O . ARG A 1 190 ? 10.480 1.171 -18.580 1.00 46.59 190 ARG A O 1
ATOM 1580 N N . GLY A 1 191 ? 10.999 0.863 -20.753 1.00 54.59 191 GLY A N 1
ATOM 1581 C CA . GLY A 1 191 ? 11.549 2.191 -20.998 1.00 54.59 191 GLY A CA 1
ATOM 1582 C C . GLY A 1 191 ? 13.049 2.086 -21.235 1.00 54.59 191 GLY A C 1
ATOM 1583 O O . GLY A 1 191 ? 13.770 1.431 -20.487 1.00 54.59 191 GLY A O 1
ATOM 1584 N N . ILE A 1 192 ? 13.483 2.655 -22.349 1.00 60.00 192 ILE A N 1
ATOM 1585 C CA . ILE A 1 192 ? 14.855 2.617 -22.847 1.00 60.00 192 ILE A CA 1
ATOM 1586 C C . ILE A 1 192 ? 15.816 3.095 -21.756 1.00 60.00 192 ILE A C 1
ATOM 1588 O O . ILE A 1 192 ? 15.623 4.181 -21.210 1.00 60.00 192 ILE A O 1
ATOM 1592 N N . THR A 1 193 ? 16.864 2.326 -21.457 1.00 66.00 193 THR A N 1
ATOM 1593 C CA . THR A 1 193 ? 17.840 2.749 -20.446 1.00 66.00 193 THR A CA 1
ATOM 1594 C C . THR A 1 193 ? 18.764 3.840 -20.990 1.00 66.00 193 THR A C 1
ATOM 1596 O O . THR A 1 193 ? 19.029 3.905 -22.190 1.00 66.00 193 THR A O 1
ATOM 1599 N N . LYS A 1 194 ? 19.339 4.667 -20.107 1.00 63.62 194 LYS A N 1
ATOM 1600 C CA . LYS A 1 194 ? 20.382 5.636 -20.495 1.00 63.62 194 LYS A CA 1
ATOM 1601 C C . LYS A 1 194 ? 21.554 4.949 -21.212 1.00 63.62 194 LYS A C 1
ATOM 1603 O O . LYS A 1 194 ? 22.084 5.482 -22.178 1.00 63.62 194 LYS A O 1
ATOM 1608 N N . SER A 1 195 ? 21.916 3.736 -20.784 1.00 67.69 195 SER A N 1
ATOM 1609 C CA . SER A 1 195 ? 22.967 2.930 -21.421 1.00 67.69 195 SER A CA 1
ATOM 1610 C C . SER A 1 195 ? 22.620 2.541 -22.862 1.00 67.69 195 SER A C 1
ATOM 1612 O O . SER A 1 195 ? 23.490 2.569 -23.731 1.00 67.69 195 SER A O 1
ATOM 1614 N N . ASP A 1 196 ? 21.359 2.193 -23.129 1.00 69.00 196 ASP A N 1
ATOM 1615 C CA . ASP A 1 196 ? 20.872 1.846 -24.470 1.00 69.00 196 ASP A CA 1
ATOM 1616 C C . ASP A 1 196 ? 20.893 3.064 -25.406 1.00 69.00 196 ASP A C 1
ATOM 1618 O O . ASP A 1 196 ? 21.317 2.954 -26.555 1.00 69.00 196 ASP A O 1
ATOM 1622 N N . GLN A 1 197 ? 20.504 4.238 -24.898 1.00 66.31 197 GLN A N 1
ATOM 1623 C CA . GLN A 1 197 ? 20.562 5.506 -25.639 1.00 66.31 197 GLN A CA 1
ATOM 1624 C C . GLN A 1 197 ? 22.007 5.906 -25.944 1.00 66.31 197 GLN A C 1
ATOM 1626 O O . GLN A 1 197 ? 22.330 6.187 -27.093 1.00 66.31 197 GLN A O 1
ATOM 1631 N N . LEU A 1 198 ? 22.899 5.853 -24.949 1.00 65.69 198 LEU A N 1
ATOM 1632 C CA . LEU A 1 198 ? 24.330 6.122 -25.129 1.00 65.69 198 LEU A CA 1
ATOM 1633 C C . LEU A 1 198 ? 24.966 5.158 -26.135 1.00 65.69 198 LEU A C 1
ATOM 1635 O O . LEU A 1 198 ? 25.788 5.566 -26.947 1.00 65.69 198 LEU A O 1
ATOM 1639 N N . THR A 1 199 ? 24.575 3.884 -26.124 1.00 70.31 199 THR A N 1
ATOM 1640 C CA . THR A 1 199 ? 25.072 2.907 -27.103 1.00 70.31 199 THR A CA 1
ATOM 1641 C C . THR A 1 199 ? 24.576 3.223 -28.516 1.00 70.31 199 THR A C 1
ATOM 1643 O O . THR A 1 199 ? 25.349 3.113 -29.467 1.00 70.31 199 THR A O 1
ATOM 1646 N N . ALA A 1 200 ? 23.328 3.670 -28.669 1.00 70.69 200 ALA A N 1
ATOM 1647 C CA . ALA A 1 200 ? 22.801 4.092 -29.963 1.00 70.69 200 ALA A CA 1
ATOM 1648 C C . ALA A 1 200 ? 23.500 5.364 -30.479 1.00 70.69 200 ALA A C 1
ATOM 1650 O O . ALA A 1 200 ? 23.990 5.361 -31.604 1.00 70.69 200 ALA A O 1
ATOM 1651 N N . VAL A 1 201 ? 23.634 6.399 -29.642 1.00 64.31 201 VAL A N 1
ATOM 1652 C CA . VAL A 1 201 ? 24.198 7.704 -30.033 1.00 64.31 201 VAL A CA 1
ATOM 1653 C C . VAL A 1 201 ? 25.725 7.674 -30.150 1.00 64.31 201 VAL A C 1
ATOM 1655 O O . VAL A 1 201 ? 26.270 8.096 -31.158 1.00 64.31 201 VAL A O 1
ATOM 1658 N N . LYS A 1 202 ? 26.458 7.136 -29.171 1.00 63.59 202 LYS A N 1
ATOM 1659 C CA . LYS A 1 202 ? 27.935 7.124 -29.217 1.00 63.59 202 LYS A CA 1
ATOM 1660 C C . LYS A 1 202 ? 28.480 5.971 -30.035 1.00 63.59 202 LYS A C 1
ATOM 1662 O O . LYS A 1 202 ? 29.364 6.137 -30.876 1.00 63.59 202 LYS A O 1
ATOM 1667 N N . ASN A 1 203 ? 27.938 4.780 -29.781 1.00 66.38 203 ASN A N 1
ATOM 1668 C CA . ASN A 1 203 ? 28.463 3.528 -30.321 1.00 66.38 203 ASN A CA 1
ATOM 1669 C C . ASN A 1 203 ? 27.723 3.076 -31.576 1.00 66.38 203 ASN A C 1
ATOM 1671 O O . ASN A 1 203 ? 28.187 2.135 -32.220 1.00 66.38 203 ASN A O 1
ATOM 1675 N N . GLY A 1 204 ? 26.691 3.814 -32.035 1.00 63.88 204 GLY A N 1
ATOM 1676 C CA . GLY A 1 204 ? 26.067 3.614 -33.354 1.00 63.88 204 GLY A CA 1
ATOM 1677 C C . GLY A 1 204 ? 25.680 2.158 -33.527 1.00 63.88 204 GLY A C 1
ATOM 1678 O O . GLY A 1 204 ? 25.901 1.583 -34.587 1.00 63.88 204 GLY A O 1
ATOM 1679 N N . ASN A 1 205 ? 25.220 1.565 -32.426 1.00 70.12 205 ASN A N 1
ATOM 1680 C CA . ASN A 1 205 ? 24.872 0.169 -32.268 1.00 70.12 205 ASN A CA 1
ATOM 1681 C C . ASN A 1 205 ? 23.483 0.126 -31.644 1.00 70.12 205 ASN A C 1
ATOM 1683 O O . ASN A 1 205 ? 23.226 0.776 -30.631 1.00 70.12 205 ASN A O 1
ATOM 1687 N N . LEU A 1 206 ? 22.582 -0.639 -32.252 1.00 71.38 206 LEU A N 1
ATOM 1688 C CA . LEU A 1 206 ? 21.238 -0.812 -31.721 1.00 71.38 206 LEU A CA 1
ATOM 1689 C C . LEU A 1 206 ? 21.263 -1.884 -30.612 1.00 71.38 206 LEU A C 1
ATOM 1691 O O . LEU A 1 206 ? 21.830 -2.958 -30.837 1.00 71.38 206 LEU A O 1
ATOM 1695 N N . PRO A 1 207 ? 20.655 -1.645 -29.436 1.00 72.06 207 PRO A N 1
ATOM 1696 C CA . PRO A 1 207 ? 20.537 -2.657 -28.386 1.00 72.06 207 PRO A CA 1
ATOM 1697 C C . PRO A 1 207 ? 19.852 -3.942 -28.875 1.00 72.06 207 PRO A C 1
ATOM 1699 O O . PRO A 1 207 ? 18.896 -3.890 -29.654 1.00 72.06 207 PRO A O 1
ATOM 1702 N N . GLY A 1 208 ? 20.299 -5.100 -28.377 1.00 68.81 208 GLY A N 1
ATOM 1703 C CA . GLY A 1 208 ? 19.851 -6.420 -28.841 1.00 68.81 208 GLY A CA 1
ATOM 1704 C C . GLY A 1 208 ? 18.346 -6.663 -28.685 1.00 68.81 208 GLY A C 1
ATOM 1705 O O . GLY A 1 208 ? 17.715 -7.167 -29.611 1.00 68.81 208 GLY A O 1
ATOM 1706 N N . SER A 1 209 ? 17.746 -6.237 -27.568 1.00 68.12 209 SER A N 1
ATOM 1707 C CA . SER A 1 209 ? 16.290 -6.328 -27.335 1.00 68.12 209 SER A CA 1
ATOM 1708 C C . SER A 1 209 ? 15.459 -5.559 -28.358 1.00 68.12 209 SER A C 1
ATOM 1710 O O . SER A 1 209 ? 14.349 -5.957 -28.692 1.00 68.12 209 SER A O 1
ATOM 1712 N N . ILE A 1 210 ? 16.005 -4.466 -28.881 1.00 73.56 210 ILE A N 1
ATOM 1713 C CA . ILE A 1 210 ? 15.309 -3.564 -29.798 1.00 73.56 210 ILE A CA 1
ATOM 1714 C C . ILE A 1 210 ? 15.537 -4.005 -31.239 1.00 73.56 210 ILE A C 1
ATOM 1716 O O . ILE A 1 210 ? 14.608 -3.997 -32.043 1.00 73.56 210 ILE A O 1
ATOM 1720 N N . ALA A 1 211 ? 16.748 -4.473 -31.546 1.00 73.00 211 ALA A N 1
ATOM 1721 C CA . ALA A 1 211 ? 17.061 -5.117 -32.813 1.00 73.00 211 ALA A CA 1
ATOM 1722 C C . ALA A 1 211 ? 16.208 -6.379 -33.034 1.00 73.00 211 ALA A C 1
ATOM 1724 O O . ALA A 1 211 ? 15.651 -6.555 -34.118 1.00 73.00 211 ALA A O 1
ATOM 1725 N N . LEU A 1 212 ? 16.048 -7.221 -32.001 1.00 73.50 212 LEU A N 1
ATOM 1726 C CA . LEU A 1 212 ? 15.167 -8.391 -32.036 1.00 73.50 212 LEU A CA 1
ATOM 1727 C C . LEU A 1 212 ? 13.713 -7.991 -32.284 1.00 73.50 212 LEU A C 1
ATOM 1729 O O . LEU A 1 212 ? 13.090 -8.521 -33.207 1.00 73.50 212 LEU A O 1
ATOM 1733 N N . TYR A 1 213 ? 13.199 -7.040 -31.500 1.00 73.75 213 TYR A N 1
ATOM 1734 C CA . TYR A 1 213 ? 11.825 -6.570 -31.632 1.00 73.75 213 TYR A CA 1
ATOM 1735 C C . TYR A 1 213 ? 11.546 -6.011 -33.032 1.00 73.75 213 TYR A C 1
ATOM 1737 O O . TYR A 1 213 ? 10.568 -6.389 -33.663 1.00 73.75 213 TYR A O 1
ATOM 1745 N N . ASN A 1 214 ? 12.437 -5.182 -33.577 1.00 71.25 214 ASN A N 1
ATOM 1746 C CA . ASN A 1 214 ? 12.278 -4.643 -34.927 1.00 71.25 214 ASN A CA 1
ATOM 1747 C C . ASN A 1 214 ? 12.286 -5.743 -36.009 1.00 71.25 214 ASN A C 1
ATOM 1749 O O . ASN A 1 214 ? 11.599 -5.646 -37.022 1.00 71.25 214 ASN A O 1
ATOM 1753 N N . LEU A 1 215 ? 13.069 -6.806 -35.807 1.00 76.75 215 LEU A N 1
ATOM 1754 C CA . LEU A 1 215 ? 13.208 -7.882 -36.786 1.00 76.75 215 LEU A CA 1
ATOM 1755 C C . LEU A 1 215 ? 12.057 -8.901 -36.755 1.00 76.75 215 LEU A C 1
ATOM 1757 O O . LEU A 1 215 ? 11.746 -9.494 -37.796 1.00 76.75 215 LEU A O 1
ATOM 1761 N N . THR A 1 216 ? 11.490 -9.147 -35.571 1.00 77.25 216 THR A N 1
ATOM 1762 C CA . THR A 1 216 ? 10.612 -10.301 -35.292 1.00 77.25 216 THR A CA 1
ATOM 1763 C C . THR A 1 216 ? 9.305 -9.950 -34.578 1.00 77.25 216 THR A C 1
ATOM 1765 O O . THR A 1 216 ? 8.401 -10.778 -34.540 1.00 77.25 216 THR A O 1
ATOM 1768 N N . GLY A 1 217 ? 9.188 -8.751 -34.005 1.00 70.06 217 GLY A N 1
ATOM 1769 C CA . GLY A 1 217 ? 8.107 -8.363 -33.093 1.00 70.06 217 GLY A CA 1
ATOM 1770 C C . GLY A 1 217 ? 8.235 -8.948 -31.681 1.00 70.06 217 GLY A C 1
ATOM 1771 O O . GLY A 1 217 ? 7.390 -8.675 -30.832 1.00 70.06 217 GLY A O 1
ATOM 1772 N N . GLU A 1 218 ? 9.270 -9.746 -31.403 1.00 73.69 218 GLU A N 1
ATOM 1773 C CA . GLU A 1 218 ? 9.453 -10.407 -30.112 1.00 73.69 218 GLU A CA 1
ATOM 1774 C C . GLU A 1 218 ? 10.028 -9.456 -29.052 1.00 73.69 218 GLU A C 1
ATOM 1776 O O . GLU A 1 218 ? 11.008 -8.746 -29.287 1.00 73.69 218 GLU A O 1
ATOM 1781 N N . VAL A 1 219 ? 9.441 -9.480 -27.851 1.00 65.25 219 VAL A N 1
ATOM 1782 C CA . VAL A 1 219 ? 9.949 -8.760 -26.678 1.00 65.25 219 VAL A CA 1
ATOM 1783 C C . VAL A 1 219 ? 10.729 -9.726 -25.792 1.00 65.25 219 VAL A C 1
ATOM 1785 O O . VAL A 1 219 ? 10.147 -10.550 -25.091 1.00 65.25 219 VAL A O 1
ATOM 1788 N N . GLU A 1 220 ? 12.053 -9.589 -25.782 1.00 71.69 220 GLU A N 1
ATOM 1789 C CA . GLU A 1 220 ? 12.938 -10.328 -24.879 1.00 71.69 220 GLU A CA 1
ATOM 1790 C C . GLU A 1 220 ? 13.561 -9.356 -23.864 1.00 71.69 220 GLU A C 1
ATOM 1792 O O . GLU A 1 220 ? 14.362 -8.493 -24.244 1.00 71.69 220 GLU A O 1
ATOM 1797 N N . PRO A 1 221 ? 13.187 -9.443 -22.573 1.00 59.84 221 PRO A N 1
ATOM 1798 C CA . PRO A 1 221 ? 13.721 -8.551 -21.560 1.00 59.84 221 PRO A CA 1
ATOM 1799 C C . PRO A 1 221 ? 15.202 -8.813 -21.287 1.00 59.84 221 PRO A C 1
ATOM 1801 O O . PRO A 1 221 ? 15.907 -7.875 -20.929 1.00 59.84 221 PRO A O 1
ATOM 1804 N N . ASP A 1 222 ? 15.734 -10.029 -21.419 1.00 73.12 222 ASP A N 1
ATOM 1805 C CA . ASP A 1 222 ? 17.166 -10.240 -21.210 1.00 73.12 222 ASP A CA 1
ATOM 1806 C C . ASP A 1 222 ? 18.014 -9.808 -22.424 1.00 73.12 222 ASP A C 1
ATOM 1808 O O . ASP A 1 222 ? 17.797 -10.273 -23.534 1.00 73.12 222 ASP A O 1
ATOM 1812 N N . GLN A 1 223 ? 19.019 -8.941 -22.233 1.00 65.31 223 GLN A N 1
ATOM 1813 C CA . GLN A 1 223 ? 19.797 -8.407 -23.367 1.00 65.31 223 GLN A CA 1
ATOM 1814 C C . GLN A 1 223 ? 20.687 -9.480 -24.012 1.00 65.31 223 GLN A C 1
ATOM 1816 O O . GLN A 1 223 ? 20.879 -9.475 -25.228 1.00 65.31 223 GLN A O 1
ATOM 1821 N N . GLY A 1 224 ? 21.209 -10.416 -23.212 1.00 71.06 224 GLY A N 1
ATOM 1822 C CA . GLY A 1 224 ? 22.030 -11.514 -23.713 1.00 71.06 224 GLY A CA 1
ATOM 1823 C C . GLY A 1 224 ? 21.204 -12.494 -24.540 1.00 71.06 224 GLY A C 1
ATOM 1824 O O . GLY A 1 224 ? 21.613 -12.879 -25.637 1.00 71.06 224 GLY A O 1
ATOM 1825 N N . ASN A 1 225 ? 20.015 -12.854 -24.056 1.00 75.88 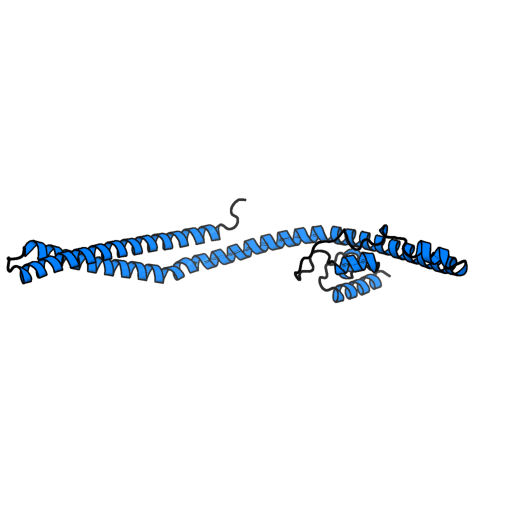225 ASN A N 1
ATOM 1826 C CA . ASN A 1 225 ? 19.087 -13.703 -24.800 1.00 75.88 225 ASN A CA 1
ATOM 1827 C C . ASN A 1 225 ? 18.528 -12.996 -26.033 1.00 75.88 225 ASN A C 1
ATOM 1829 O O . ASN A 1 225 ? 18.440 -13.615 -27.092 1.00 75.88 225 ASN A O 1
ATOM 1833 N N . ALA A 1 226 ? 18.222 -11.702 -25.937 1.00 76.00 226 ALA A N 1
ATOM 1834 C CA . ALA A 1 226 ? 17.729 -10.938 -27.070 1.00 76.00 226 ALA A CA 1
ATOM 1835 C C . ALA A 1 226 ? 18.749 -10.885 -28.211 1.00 76.00 226 ALA A C 1
ATOM 1837 O O . ALA A 1 226 ? 18.399 -11.110 -29.368 1.00 76.00 226 ALA A O 1
ATOM 1838 N N . ALA A 1 227 ? 20.026 -10.656 -27.888 1.00 75.81 227 ALA A N 1
ATOM 1839 C CA . ALA A 1 227 ? 21.104 -10.666 -28.871 1.00 75.81 227 ALA A CA 1
ATOM 1840 C C . ALA A 1 227 ? 21.275 -12.046 -29.534 1.00 75.81 227 ALA A C 1
ATOM 1842 O O . ALA A 1 227 ? 21.471 -12.126 -30.747 1.00 75.81 227 ALA A O 1
ATOM 1843 N N . LYS A 1 228 ? 21.161 -13.141 -28.767 1.00 84.88 228 LYS A N 1
ATOM 1844 C CA . LYS A 1 228 ? 21.197 -14.511 -29.313 1.00 84.88 228 LYS A CA 1
ATOM 1845 C C . LYS A 1 228 ? 20.041 -14.763 -30.282 1.00 84.88 228 LYS A C 1
ATOM 1847 O O . LYS A 1 228 ? 20.294 -15.122 -31.429 1.00 84.88 228 LYS A O 1
ATOM 1852 N N . LYS A 1 229 ? 18.804 -14.488 -29.857 1.00 84.44 229 LYS A N 1
ATOM 1853 C CA . LYS A 1 229 ? 17.596 -14.643 -30.684 1.00 84.44 229 LYS A CA 1
ATOM 1854 C C . LYS A 1 229 ? 17.644 -13.776 -31.940 1.00 84.44 229 LYS A C 1
ATOM 1856 O O . LYS A 1 229 ? 17.282 -14.234 -33.018 1.00 84.44 229 LYS A O 1
ATOM 1861 N N . TYR A 1 230 ? 18.157 -12.550 -31.840 1.00 83.88 230 TYR A N 1
ATOM 1862 C CA . TYR A 1 230 ? 18.356 -11.679 -32.999 1.00 83.88 230 TYR A CA 1
ATOM 1863 C C . TYR A 1 230 ? 19.342 -12.296 -34.003 1.00 83.88 230 TYR A C 1
ATOM 1865 O O . TYR A 1 230 ? 19.073 -12.342 -35.205 1.00 83.88 230 TYR A O 1
ATOM 1873 N N . ASN A 1 231 ? 20.470 -12.820 -33.520 1.00 85.00 231 ASN A N 1
ATOM 1874 C CA . ASN A 1 231 ? 21.467 -13.477 -34.367 1.00 85.00 231 ASN A CA 1
ATOM 1875 C C . ASN A 1 231 ? 20.932 -14.761 -35.027 1.00 85.00 231 ASN A C 1
ATOM 1877 O O . ASN A 1 231 ? 21.314 -15.081 -36.149 1.00 85.00 231 ASN A O 1
ATOM 1881 N N . GLU A 1 232 ? 20.045 -15.497 -34.364 1.00 88.06 232 GLU A N 1
ATOM 1882 C CA . GLU A 1 232 ? 19.355 -16.656 -34.946 1.00 88.06 232 GLU A CA 1
ATOM 1883 C C . GLU A 1 232 ? 18.329 -16.228 -36.007 1.00 88.06 232 GLU A C 1
ATOM 1885 O O . GLU A 1 232 ? 18.348 -16.723 -37.134 1.00 88.06 232 GLU A O 1
ATOM 1890 N N . ALA A 1 233 ? 17.490 -15.240 -35.694 1.00 84.12 233 ALA A N 1
ATOM 1891 C CA . ALA A 1 233 ? 16.474 -14.718 -36.605 1.00 84.12 233 ALA A CA 1
ATOM 1892 C C . ALA A 1 233 ? 17.070 -14.066 -37.867 1.00 84.12 233 ALA A C 1
ATOM 1894 O O . ALA A 1 233 ? 16.481 -14.148 -38.944 1.00 84.12 233 ALA A O 1
ATOM 1895 N N . THR A 1 234 ? 18.245 -13.440 -37.766 1.00 83.12 234 THR A N 1
ATOM 1896 C CA . THR A 1 234 ? 18.967 -12.880 -38.924 1.00 83.12 234 THR A CA 1
ATOM 1897 C C . THR A 1 234 ? 19.595 -13.953 -39.808 1.00 83.12 234 THR A C 1
ATOM 1899 O O . THR A 1 234 ? 19.619 -13.781 -41.025 1.00 83.12 234 THR A O 1
ATOM 1902 N N . LYS A 1 235 ? 20.074 -15.065 -39.234 1.00 84.38 235 LYS A N 1
ATOM 1903 C CA . LYS A 1 235 ? 20.595 -16.209 -40.002 1.00 84.38 235 LYS A CA 1
ATOM 1904 C C . LYS A 1 235 ? 19.503 -16.910 -40.805 1.00 84.38 235 LYS A C 1
ATOM 1906 O O . LYS A 1 235 ? 19.765 -17.300 -41.929 1.00 84.38 235 LYS A O 1
ATOM 1911 N N . ASN A 1 236 ? 18.288 -17.000 -40.266 1.00 72.81 23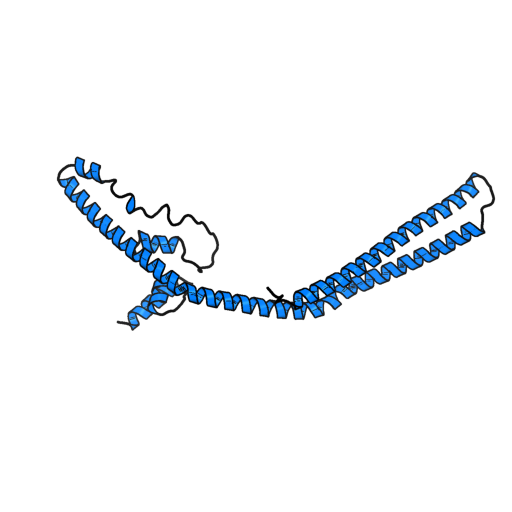6 ASN A N 1
ATOM 1912 C CA . ASN A 1 236 ? 17.153 -17.643 -40.940 1.00 72.81 236 ASN A CA 1
ATOM 1913 C C . ASN A 1 236 ? 16.511 -16.785 -42.052 1.00 72.81 236 ASN A C 1
ATOM 1915 O O . ASN A 1 236 ? 15.627 -17.270 -42.752 1.00 72.81 236 ASN A O 1
ATOM 1919 N N . LYS A 1 237 ? 16.909 -15.511 -42.198 1.00 63.59 237 LYS A N 1
ATOM 1920 C CA . LYS A 1 237 ? 16.441 -14.598 -43.261 1.00 63.59 237 LYS A CA 1
ATOM 1921 C C . LYS A 1 237 ? 17.442 -14.422 -44.415 1.00 63.59 237 LYS A C 1
ATOM 1923 O O . LYS A 1 237 ? 17.113 -13.715 -45.366 1.00 63.59 237 LYS A O 1
ATOM 1928 N N . LYS A 1 238 ? 18.648 -14.989 -44.312 1.00 49.75 238 LYS A N 1
ATOM 1929 C CA . LYS A 1 238 ? 19.644 -15.039 -45.395 1.00 49.75 238 LYS A CA 1
ATOM 1930 C C . LYS A 1 238 ? 19.524 -16.351 -46.151 1.00 49.75 238 LYS A C 1
ATOM 1932 O O . LYS A 1 238 ? 19.762 -16.310 -47.374 1.00 49.75 238 LYS A O 1
#

Foldseek 3Di:
DPDLQVLVVVLVVVLVVLVVVLVVLVVVLVVLVVVLVVLVVVLVVQVVCCVPVVDDGPPVVNVVSVVSNVVSVVVNVVSVVVSVVSVVCVVVVSVVSVVVSVVSVVVVVVVVVVVVVVVLLVCLVVLLVVLVVLLVQQVVLVVVVVVLVVVLVVVVVVPPVVNVVCVPPDPPLCPPPPPDPDDDDDPDLRHQDPVQSCCSNNVSDHQLQSLQCVQPVDGDSDSVVSNVNSVVSVVVVD

Organism: NCBI:txid2024555

Secondary structure (DSSP, 8-state):
---S-HHHHHHHHHHHHHHHHHHHHHHHHHHHHHHHHHHHHHHHHHHHHHHHH-PPP-HHHHHHHHHHHHHHHHHHHHHHHHHHHHHHHHHHHHHHHHHHHHHHHHHHHHHHHHHHHHHHHHHHHHHHHHHHHHHHHHHHHHHHHHHHHHHHHHHHHH-HHHHHHHTT--TTT-TTTTS-----------S--HHHHHHHHTT----HHHHHHHHH----S-HHHHHHHHHHHHHTT-

Radius of gyration: 40.82 Å; chains: 1; bounding box: 83×44×112 Å

Sequence (238 aa):
MKNKFKELDLFTDQSSKIVKQLAKLKKAKRDAEFELDRVVKESEALIITEAVTGDAIDKVELNRLTKEKDKLQQEIKQLDLRISVTESKKPGLLKKHMEDLEKGYKREMDVLRKEVEKKLDGITPFVAEYLKYLYELGKLNREADHIHNRFLGAAGEVTDKYEKMYRFGYEWLDLDYELFGYEHTGSRKRGITKSDQLTAVKNGNLPGSIALYNLTGEVEPDQGNAAKKYNEATKNKK

pLDDT: mean 77.57, std 16.07, range [33.72, 97.88]